Protein AF-A0A9E5IFW8-F1 (afdb_monomer_lite)

Radius of gyration: 32.77 Å; chains: 1; bounding box: 75×46×112 Å

Foldseek 3Di:
DDDDPPPQQADEDDDDDAQEDEEEPVRCVVCVVVVVRYPDQHAYAYEQDAPVCLVVLVPDPRQQAYEHEEALVSCLVCLVVLVVCPNNYQAYEYPDPQLENEHALVSLVVRVVSQCRQQDCPPVRGGGHAYEHEEALVSCQVNVVSLVVCPPRHQAYEHDDDDPDAREDELVCLQVCLRYDPGQYEYEEALVSCLVSLVSVLSSQVSVPVSPAEYEHNDDDERAHEQVSLPRDRSYAHAYPVPRFPPEHEHDAYFLPHQCVVNVPPGPDQYAYAYEEALARCLVNLVNQLVCLSRYQAYEHPDDADARAHAPVSCVSSVSRVVRYPDDHHHDYDDDPDPD

Sequence (340 aa):
MPLSSSVLTGLRNIVGNANVLSLTPQQLRDNAGVLSKISGTFKLVIQDALISDLPTLAANSQVSGISVRDTASNVAASLQALNALGNTLTAIRPIDSDSVLNLSASQVTQFGGTIDLASRIDASGIDGFQVSVKDSAAAITQNLAGLRNLGARLVSFEAIGGSTAPTKIKADDALLFTRSIGLGIAVEDTADSISKNFDALSRLGQTLGPRVTSIIQTQPADLVLNARQLQMDFNAALIDPTTGILSKLIVNSAKVTDPITKVTTQYTTPYRIALQDTSANISRYVDVLPEVNAHLASIKQLGFATPLNISREQAKAAEPALSKIISAYSVQSPYIPATY

Structure (mmCIF, N/CA/C/O backbone):
data_AF-A0A9E5IFW8-F1
#
_entry.id   AF-A0A9E5IFW8-F1
#
loop_
_atom_site.group_PDB
_atom_site.id
_atom_site.type_symbol
_atom_site.label_atom_id
_atom_site.label_alt_id
_atom_site.label_comp_id
_atom_site.label_asym_id
_atom_site.label_entity_id
_atom_site.label_seq_id
_atom_site.pdbx_PDB_ins_code
_atom_site.Cartn_x
_atom_site.Cartn_y
_atom_site.Cartn_z
_atom_site.occupancy
_atom_site.B_iso_or_equiv
_atom_site.auth_seq_id
_atom_site.auth_comp_id
_atom_site.auth_asym_id
_atom_site.auth_atom_id
_atom_site.pdbx_PDB_model_num
ATOM 1 N N . MET A 1 1 ? -48.213 -3.284 36.709 1.00 36.28 1 MET A N 1
ATOM 2 C CA . MET A 1 1 ? -47.422 -3.368 37.957 1.00 36.28 1 MET A CA 1
ATOM 3 C C . MET A 1 1 ? -45.973 -3.614 37.576 1.00 36.28 1 MET A C 1
ATOM 5 O O . MET A 1 1 ? -45.744 -4.585 36.863 1.00 36.28 1 MET A O 1
ATOM 9 N N . PRO A 1 2 ? -45.014 -2.762 37.968 1.00 39.78 2 PRO A N 1
ATOM 10 C CA . PRO A 1 2 ? -43.607 -3.084 37.784 1.00 39.78 2 PRO A CA 1
ATOM 11 C C . PRO A 1 2 ? -43.230 -4.158 38.812 1.00 39.78 2 PRO A C 1
ATOM 13 O O . PRO A 1 2 ? -43.518 -4.012 39.999 1.00 39.78 2 PRO A O 1
ATOM 16 N N . LEU A 1 3 ? -42.635 -5.260 38.360 1.00 36.47 3 LEU A N 1
ATOM 17 C CA . LEU A 1 3 ? -42.052 -6.252 39.258 1.00 36.47 3 LEU A CA 1
ATOM 18 C C . LEU A 1 3 ? -40.842 -5.603 39.939 1.00 36.47 3 LEU A C 1
ATOM 20 O O . LEU A 1 3 ? -39.882 -5.220 39.273 1.00 36.47 3 LEU A O 1
ATOM 24 N N . SER A 1 4 ? -40.915 -5.430 41.260 1.00 44.72 4 SER A N 1
ATOM 25 C CA . SER A 1 4 ? -39.798 -4.932 42.055 1.00 44.72 4 SER A CA 1
ATOM 26 C C . SER A 1 4 ? -38.665 -5.962 42.062 1.00 44.72 4 SER A C 1
ATOM 28 O O . SER A 1 4 ? -38.880 -7.172 42.137 1.00 44.72 4 SER A O 1
ATOM 30 N N . SER A 1 5 ? -37.431 -5.475 42.023 1.00 50.81 5 SER A N 1
ATOM 31 C CA . SER A 1 5 ? -36.173 -6.232 42.063 1.00 50.81 5 SER A CA 1
ATOM 32 C C . SER A 1 5 ? -35.935 -7.042 43.360 1.00 50.81 5 SER A C 1
ATOM 34 O O . SER A 1 5 ? -34.846 -7.598 43.553 1.00 50.81 5 SER A O 1
ATOM 36 N N . SER A 1 6 ? -36.942 -7.147 44.235 1.00 58.12 6 SER A N 1
ATOM 37 C CA . SER A 1 6 ? -36.836 -7.628 45.619 1.00 58.12 6 SER A CA 1
ATOM 38 C C . SER A 1 6 ? -37.169 -9.109 45.845 1.00 58.12 6 SER A C 1
ATOM 40 O O . SER A 1 6 ? -37.011 -9.574 46.967 1.00 58.12 6 SER A O 1
ATOM 42 N N . VAL A 1 7 ? -37.593 -9.877 44.832 1.00 57.81 7 VAL A N 1
ATOM 43 C CA . VAL A 1 7 ? -37.941 -11.312 45.019 1.00 57.81 7 VAL A CA 1
ATOM 44 C C . VAL A 1 7 ? -36.831 -12.267 44.554 1.00 57.81 7 VAL A C 1
ATOM 46 O O . VAL A 1 7 ? -36.748 -13.406 45.004 1.00 57.81 7 VAL A O 1
ATOM 49 N N . LEU A 1 8 ? -35.927 -11.813 43.681 1.00 53.09 8 LEU A N 1
ATOM 50 C CA . LEU A 1 8 ? -34.839 -12.648 43.170 1.00 53.09 8 LEU A CA 1
ATOM 51 C C . LEU A 1 8 ? -33.674 -12.648 44.174 1.00 53.09 8 LEU A C 1
ATOM 53 O O . LEU A 1 8 ? -33.010 -11.627 44.323 1.00 53.09 8 LEU A O 1
ATOM 57 N N . THR A 1 9 ? -33.423 -13.753 44.877 1.00 57.62 9 THR A N 1
ATOM 58 C CA . THR A 1 9 ? -32.380 -13.853 45.926 1.00 57.62 9 THR A CA 1
ATOM 59 C C . THR A 1 9 ? -31.103 -14.565 45.469 1.00 57.62 9 THR A C 1
ATOM 61 O O . THR A 1 9 ? -30.095 -14.514 46.166 1.00 57.62 9 THR A O 1
ATOM 64 N N . GLY A 1 10 ? -31.110 -15.181 44.282 1.00 51.41 10 GLY A N 1
ATOM 65 C CA . GLY A 1 10 ? -29.930 -15.792 43.670 1.00 51.41 10 GLY A CA 1
ATOM 66 C C . GLY A 1 10 ? -30.254 -16.532 42.373 1.00 51.41 10 GLY A C 1
ATOM 67 O O . GLY A 1 10 ? -31.317 -17.140 42.254 1.00 51.41 10 GLY A O 1
ATOM 68 N N . LEU A 1 11 ? -29.331 -16.499 41.410 1.00 60.62 11 LEU A N 1
ATOM 69 C CA . LEU A 1 11 ? -29.365 -17.332 40.204 1.00 60.62 11 LEU A CA 1
ATOM 70 C C . LEU A 1 11 ? -28.247 -18.374 40.315 1.00 60.62 11 LEU A C 1
ATOM 72 O O . LEU A 1 11 ? -27.077 -18.017 40.449 1.00 60.62 11 LEU A O 1
ATOM 76 N N . ARG A 1 12 ? -28.614 -19.663 40.316 1.00 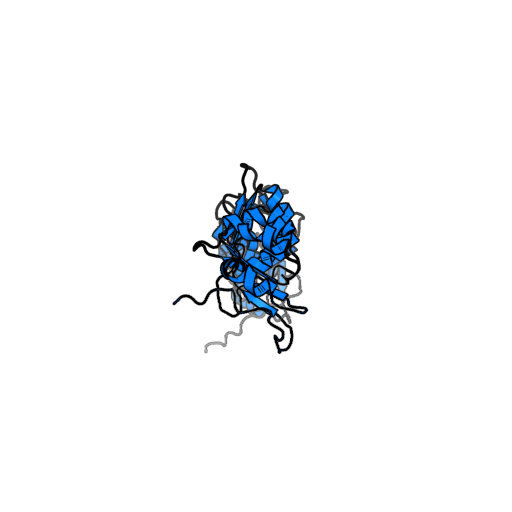57.41 12 ARG A N 1
ATOM 77 C CA . ARG A 1 12 ? -27.695 -20.776 40.624 1.00 57.41 12 ARG A CA 1
ATOM 78 C C . ARG A 1 12 ? -27.352 -21.688 39.443 1.00 57.41 12 ARG A C 1
ATOM 80 O O . ARG A 1 12 ? -26.650 -22.670 39.654 1.00 57.41 12 ARG A O 1
ATOM 87 N N . ASN A 1 13 ? -27.817 -21.399 38.225 1.00 50.44 13 ASN A N 1
ATOM 88 C CA . ASN A 1 13 ? -27.509 -22.257 37.082 1.00 50.44 13 ASN A CA 1
ATOM 89 C C . ASN A 1 13 ? -27.521 -21.498 35.743 1.00 50.44 13 ASN A C 1
ATOM 91 O O . ASN A 1 13 ? -28.579 -21.078 35.282 1.00 50.44 13 ASN A O 1
ATOM 95 N N . ILE A 1 14 ? -26.352 -21.360 35.115 1.00 56.25 14 ILE A N 1
ATOM 96 C CA . ILE A 1 14 ? -26.210 -21.089 33.679 1.00 56.25 14 ILE A CA 1
ATOM 97 C C . ILE A 1 14 ? -25.581 -22.375 33.132 1.00 56.25 14 ILE A C 1
ATOM 99 O O . ILE A 1 14 ? -24.402 -22.610 33.352 1.00 56.25 14 ILE A O 1
ATOM 103 N N . VAL A 1 15 ? -26.373 -23.278 32.548 1.00 50.06 15 VAL A N 1
ATOM 104 C CA . VAL A 1 15 ? -25.881 -24.572 32.029 1.00 50.06 15 VAL A CA 1
ATOM 105 C C . VAL A 1 15 ? -25.676 -24.466 30.523 1.00 50.06 15 VAL A C 1
ATOM 107 O O . VAL A 1 15 ? -26.630 -24.221 29.789 1.00 50.06 15 VAL A O 1
ATOM 110 N N . GLY A 1 16 ? -24.438 -24.676 30.073 1.00 46.34 16 GLY A N 1
ATOM 111 C CA . GLY A 1 16 ? -24.034 -24.704 28.664 1.00 46.34 16 GLY A CA 1
ATOM 112 C C . GLY A 1 16 ? -22.532 -24.449 28.524 1.00 46.34 16 GLY A C 1
ATOM 113 O O . GLY A 1 16 ? -21.959 -23.739 29.340 1.00 46.34 16 GLY A O 1
ATOM 114 N N . ASN A 1 17 ? -21.879 -25.081 27.546 1.00 46.12 17 ASN A N 1
ATOM 115 C CA . ASN A 1 17 ? -20.419 -25.112 27.384 1.00 46.12 17 ASN A CA 1
ATOM 116 C C . ASN A 1 17 ? -19.814 -23.683 27.373 1.00 46.12 17 ASN A C 1
ATOM 118 O O . ASN A 1 17 ? -19.951 -22.968 26.386 1.00 46.12 17 ASN A O 1
ATOM 122 N N . ALA A 1 18 ? -19.166 -23.311 28.489 1.00 54.69 18 ALA A N 1
ATOM 123 C CA . ALA A 1 18 ? -18.684 -21.981 28.895 1.00 54.69 18 ALA A CA 1
ATOM 124 C C . ALA A 1 18 ? -19.778 -20.985 29.354 1.00 54.69 18 ALA A C 1
ATOM 126 O O . ALA A 1 18 ? -20.557 -20.478 28.555 1.00 54.69 18 ALA A O 1
ATOM 127 N N . ASN A 1 19 ? -19.777 -20.643 30.652 1.00 79.38 19 ASN A N 1
ATOM 128 C CA . ASN A 1 19 ? -20.665 -19.664 31.306 1.00 79.38 19 ASN A CA 1
ATOM 129 C C . ASN A 1 19 ? -20.404 -18.217 30.831 1.00 79.38 19 ASN A C 1
ATOM 131 O O . ASN A 1 19 ? -20.022 -17.360 31.628 1.00 79.38 19 ASN A O 1
ATOM 135 N N . VAL A 1 20 ? -20.545 -17.939 29.536 1.00 85.75 20 VAL A N 1
ATOM 136 C CA . VAL A 1 20 ? -20.278 -16.635 28.924 1.00 85.75 20 VAL A CA 1
ATOM 137 C C . VAL A 1 20 ? -21.598 -15.934 28.621 1.00 85.75 20 VAL A C 1
ATOM 139 O O . VAL A 1 20 ? -22.432 -16.454 27.885 1.00 85.75 20 VAL A O 1
ATOM 142 N N . LEU A 1 21 ? -21.781 -14.736 29.170 1.00 90.50 21 LEU A N 1
ATOM 143 C CA . LEU A 1 21 ? -22.912 -13.862 28.870 1.00 90.50 21 LEU A CA 1
ATOM 144 C C . LEU A 1 21 ? -22.457 -12.757 27.921 1.00 90.50 21 LEU A C 1
ATOM 146 O O . LEU A 1 21 ? -21.486 -12.055 28.203 1.00 90.50 21 LEU A O 1
ATOM 150 N N . SER A 1 22 ? -23.172 -12.586 26.810 1.00 92.62 22 SER A N 1
ATOM 151 C CA . SER A 1 22 ? -22.932 -11.488 25.876 1.00 92.62 22 SER A CA 1
ATOM 152 C C . SER A 1 22 ? -23.903 -10.344 26.150 1.00 92.62 22 SER A C 1
ATOM 154 O O . SER A 1 22 ? -25.111 -10.570 26.189 1.00 92.62 22 SER A O 1
ATOM 156 N N . LEU A 1 23 ? -23.380 -9.141 26.393 1.00 95.12 23 LEU A N 1
ATOM 157 C CA . LEU A 1 23 ? -24.154 -7.965 26.810 1.00 95.12 23 LEU A CA 1
ATOM 158 C C . LEU A 1 23 ? -23.626 -6.704 26.124 1.00 95.12 23 LEU A C 1
ATOM 160 O O . LEU A 1 23 ? -22.439 -6.613 25.839 1.00 95.12 23 LEU A O 1
ATOM 164 N N . THR A 1 24 ? -24.461 -5.686 25.940 1.00 95.50 24 THR A N 1
ATOM 165 C CA . THR A 1 24 ? -23.986 -4.324 25.632 1.00 95.50 24 THR A CA 1
ATOM 166 C C . THR A 1 24 ? -23.563 -3.587 26.915 1.00 95.50 24 THR A C 1
ATOM 168 O O . THR A 1 24 ? -24.000 -3.970 28.009 1.00 95.50 24 THR A O 1
ATOM 171 N N . PRO A 1 25 ? -22.772 -2.495 26.842 1.00 95.12 25 PRO A N 1
ATOM 172 C CA . PRO A 1 25 ? -22.461 -1.676 28.018 1.00 95.12 25 PRO A CA 1
ATOM 173 C C . PRO A 1 25 ? -23.712 -1.192 28.761 1.00 95.12 25 PRO A C 1
ATOM 175 O O . PRO A 1 25 ? -23.741 -1.169 29.991 1.00 95.12 25 PRO A O 1
ATOM 178 N N . GLN A 1 26 ? -24.775 -0.853 28.023 1.00 93.56 26 GLN A N 1
ATOM 179 C CA . GLN A 1 26 ? -26.046 -0.437 28.611 1.00 93.56 26 GLN A CA 1
ATOM 180 C C . GLN A 1 26 ? -26.706 -1.580 29.389 1.00 93.56 26 GLN A C 1
ATOM 182 O O . GLN A 1 26 ? -27.094 -1.395 30.539 1.00 93.56 26 GLN A O 1
ATOM 187 N N . GLN A 1 27 ? -26.752 -2.786 28.815 1.00 95.19 27 GLN A N 1
ATOM 188 C CA . GLN A 1 27 ? -27.284 -3.961 29.508 1.00 95.19 27 GLN A CA 1
ATOM 189 C C . GLN A 1 27 ? -26.463 -4.327 30.749 1.00 95.19 27 GLN A C 1
ATOM 191 O O . GLN A 1 27 ? -27.045 -4.746 31.748 1.00 95.19 27 GLN A O 1
ATOM 196 N N . LEU A 1 28 ? -25.137 -4.161 30.716 1.00 94.56 28 LEU A N 1
ATOM 197 C CA . LEU A 1 28 ? -24.280 -4.374 31.884 1.00 94.56 28 LEU A CA 1
ATOM 198 C C . LEU A 1 28 ? -24.638 -3.412 33.028 1.00 94.56 28 LEU A C 1
ATOM 200 O O . LEU A 1 28 ? -24.740 -3.848 34.175 1.00 94.56 28 LEU A O 1
ATOM 204 N N . ARG A 1 29 ? -24.860 -2.126 32.720 1.00 93.06 29 ARG A N 1
ATOM 205 C CA . ARG A 1 29 ? -25.261 -1.111 33.708 1.00 93.06 29 ARG A CA 1
ATOM 206 C C . ARG A 1 29 ? -26.656 -1.379 34.266 1.00 93.06 29 ARG A C 1
ATOM 208 O O . ARG A 1 29 ? -26.816 -1.471 35.481 1.00 93.06 29 ARG A O 1
ATOM 215 N N . ASP A 1 30 ? -27.637 -1.572 33.390 1.00 93.25 30 ASP A N 1
ATOM 216 C CA . ASP A 1 30 ? -29.043 -1.729 33.780 1.00 93.25 30 ASP A CA 1
ATOM 217 C C . ASP A 1 30 ? -29.281 -3.014 34.590 1.00 93.25 30 ASP A C 1
ATOM 219 O O . ASP A 1 30 ? -30.135 -3.050 35.475 1.00 93.25 30 ASP A O 1
ATOM 223 N N . ASN A 1 31 ? -28.489 -4.065 34.338 1.00 90.19 31 ASN A N 1
ATOM 224 C CA . ASN A 1 31 ? -28.633 -5.365 34.996 1.00 90.19 31 ASN A CA 1
ATOM 225 C C . ASN A 1 31 ? -27.591 -5.635 36.093 1.00 90.19 31 ASN A C 1
ATOM 227 O O . ASN A 1 31 ? -27.526 -6.759 36.595 1.00 90.19 31 ASN A O 1
ATOM 231 N N . ALA A 1 32 ? -26.803 -4.642 36.519 1.00 88.81 32 ALA A N 1
ATOM 232 C CA . ALA A 1 32 ? -25.723 -4.830 37.496 1.00 88.81 32 ALA A CA 1
ATOM 233 C C . ALA A 1 32 ? -26.187 -5.523 38.796 1.00 88.81 32 ALA A C 1
ATOM 235 O O . ALA A 1 32 ? -25.519 -6.426 39.301 1.00 88.81 32 ALA A O 1
ATOM 236 N N . GLY A 1 33 ? -27.370 -5.159 39.307 1.00 87.81 33 GLY A N 1
ATOM 237 C CA . GLY A 1 33 ? -27.950 -5.761 40.514 1.00 87.81 33 GLY A CA 1
ATOM 238 C C . GLY A 1 33 ? -28.486 -7.189 40.335 1.00 87.81 33 GLY A C 1
ATOM 239 O O . GLY A 1 33 ? -28.679 -7.896 41.321 1.00 87.81 33 GLY A O 1
ATOM 240 N N . VAL A 1 34 ? -28.747 -7.623 39.099 1.00 87.56 34 VAL A N 1
ATOM 241 C CA . VAL A 1 34 ? -29.100 -9.018 38.780 1.00 87.56 34 VAL A CA 1
ATOM 242 C C . VAL A 1 34 ? -27.829 -9.840 38.591 1.00 87.56 34 VAL A C 1
ATOM 244 O O . VAL A 1 34 ? -27.728 -10.941 39.126 1.00 87.56 34 VAL A O 1
ATOM 247 N N . LEU A 1 35 ? -26.836 -9.284 37.893 1.00 87.94 35 LEU A N 1
ATOM 248 C CA . LEU A 1 35 ? -25.541 -9.924 37.662 1.00 87.94 35 LEU A CA 1
ATOM 249 C C . LEU A 1 35 ? -24.801 -10.210 38.976 1.00 87.94 35 LEU A C 1
ATOM 251 O O . LEU A 1 35 ? -24.198 -11.270 39.110 1.00 87.94 35 LEU A O 1
ATOM 255 N N . SER A 1 36 ? -24.916 -9.333 39.980 1.00 87.38 36 SER A N 1
ATOM 256 C CA . SER A 1 36 ? -24.332 -9.557 41.313 1.00 87.38 36 SER A CA 1
ATOM 257 C C . SER A 1 36 ? -24.959 -10.723 42.090 1.00 87.38 36 SER A C 1
ATOM 259 O O . SER A 1 36 ? -24.370 -11.198 43.059 1.00 87.38 36 SER A O 1
ATOM 261 N N . LYS A 1 37 ? -26.138 -11.205 41.673 1.00 85.81 37 LYS A N 1
ATOM 262 C CA . LYS A 1 37 ? -26.842 -12.346 42.284 1.00 85.81 37 LYS A CA 1
ATOM 263 C C . LYS A 1 37 ? -26.498 -13.684 41.623 1.00 85.81 37 LYS A C 1
ATOM 265 O O . LYS A 1 37 ? -26.965 -14.727 42.092 1.00 85.81 37 LYS A O 1
ATOM 270 N N . ILE A 1 38 ? -25.722 -13.677 40.536 1.00 83.06 38 ILE A N 1
ATOM 271 C CA . ILE A 1 38 ? -25.238 -14.899 39.889 1.00 83.06 38 ILE A CA 1
ATOM 272 C C . ILE A 1 38 ? -24.149 -15.500 40.775 1.00 83.06 38 ILE A C 1
ATOM 274 O O . ILE A 1 38 ? -23.125 -14.878 41.040 1.00 83.06 38 ILE A O 1
ATOM 278 N N . SER A 1 39 ? -24.386 -16.718 41.253 1.00 77.75 39 SER A N 1
ATOM 279 C CA . SER A 1 39 ? -23.405 -17.472 42.036 1.00 77.75 39 SER A CA 1
ATOM 280 C C . SER A 1 39 ? -22.598 -18.397 41.124 1.00 77.75 39 SER A C 1
ATOM 282 O O . SER A 1 39 ? -23.178 -19.091 40.292 1.00 77.75 39 SER A O 1
ATOM 284 N N . GLY A 1 40 ? -21.277 -18.453 41.312 1.00 78.12 40 GLY A N 1
ATOM 285 C CA . GLY A 1 40 ? -20.364 -19.289 40.520 1.00 78.12 40 GLY A CA 1
ATOM 286 C C . GLY A 1 40 ? -19.492 -18.489 39.550 1.00 78.12 40 GLY A C 1
ATOM 287 O O . GLY A 1 40 ? -19.515 -17.260 39.540 1.00 78.12 40 GLY A O 1
ATOM 288 N N . THR A 1 41 ? -18.680 -19.186 38.754 1.00 79.81 41 THR A N 1
ATOM 289 C CA . THR A 1 41 ? -17.818 -18.557 37.747 1.00 79.81 41 THR A CA 1
ATOM 290 C C . THR A 1 41 ? -18.610 -18.289 36.472 1.00 79.81 41 THR A C 1
ATOM 292 O O . THR A 1 41 ? -19.158 -19.207 35.864 1.00 79.81 41 THR A O 1
ATOM 295 N N . PHE A 1 42 ? -18.654 -17.031 36.043 1.00 87.38 42 PHE A N 1
ATOM 296 C CA . PHE A 1 42 ? -19.152 -16.642 34.727 1.00 87.38 42 PHE A CA 1
ATOM 297 C C . PHE A 1 42 ? -18.170 -15.674 34.074 1.00 87.38 42 PHE A C 1
ATOM 299 O O . PHE A 1 42 ? -17.234 -15.187 34.707 1.00 87.38 42 PHE A O 1
ATOM 306 N N . LYS A 1 43 ? -18.342 -15.439 32.780 1.00 91.56 43 LYS A N 1
ATOM 307 C CA . LYS A 1 43 ? -17.576 -14.464 32.016 1.00 91.56 43 LYS A CA 1
ATOM 308 C C . LYS A 1 43 ? -18.514 -13.597 31.195 1.00 91.56 43 LYS A C 1
ATOM 310 O O . LYS A 1 43 ? -19.613 -14.012 30.844 1.00 91.56 43 LYS A O 1
ATOM 315 N N . LEU A 1 44 ? -18.081 -12.380 30.913 1.00 93.94 44 LEU A N 1
ATOM 316 C CA . LEU A 1 44 ? -18.806 -11.406 30.118 1.00 93.94 44 LEU A CA 1
ATOM 317 C C . LEU A 1 44 ? -18.061 -11.179 28.806 1.00 93.94 44 LEU A C 1
ATOM 319 O O . LEU A 1 44 ? -16.833 -11.046 28.791 1.00 93.94 44 LEU A O 1
ATOM 323 N N . VAL A 1 45 ? -18.816 -11.114 27.718 1.00 95.44 45 VAL A N 1
ATOM 324 C CA . VAL A 1 45 ? -18.363 -10.579 26.436 1.00 95.44 45 VAL A CA 1
ATOM 325 C C . VAL A 1 45 ? -19.191 -9.336 26.159 1.00 95.44 45 VAL A C 1
ATOM 327 O O . VAL A 1 45 ? -20.411 -9.415 26.020 1.00 95.44 45 VAL A O 1
ATOM 330 N N . ILE A 1 46 ? -18.533 -8.184 26.130 1.00 97.00 46 ILE A N 1
ATOM 331 C CA . ILE A 1 46 ? -19.200 -6.901 25.949 1.00 97.00 46 ILE A CA 1
ATOM 332 C C . ILE A 1 46 ? -19.212 -6.539 24.471 1.00 97.00 46 ILE A C 1
ATOM 334 O O . ILE A 1 46 ? -18.161 -6.492 23.835 1.00 97.00 46 ILE A O 1
ATOM 338 N N . GLN A 1 47 ? -20.406 -6.299 23.941 1.00 94.94 47 GLN A N 1
ATOM 339 C CA . GLN A 1 47 ? -20.637 -5.991 22.538 1.00 94.94 47 GLN A CA 1
ATOM 340 C C . GLN A 1 47 ? -20.850 -4.500 22.319 1.00 94.94 47 GLN A C 1
ATOM 342 O O . GLN A 1 47 ? -21.573 -3.870 23.090 1.00 94.94 47 GLN A O 1
ATOM 347 N N . ASP A 1 48 ? -20.254 -3.967 21.251 1.00 93.06 48 ASP A N 1
ATOM 348 C CA . ASP A 1 48 ? -20.429 -2.578 20.812 1.00 93.06 48 ASP A CA 1
ATOM 349 C C . ASP A 1 48 ? -20.119 -1.548 21.914 1.00 93.06 48 ASP A C 1
ATOM 351 O O . ASP A 1 48 ? -20.853 -0.580 22.120 1.00 93.06 48 ASP A O 1
ATOM 355 N N . ALA A 1 49 ? -19.029 -1.769 22.653 1.00 96.81 49 ALA A N 1
ATOM 356 C CA . ALA A 1 49 ? -18.534 -0.806 23.626 1.00 96.81 49 ALA A CA 1
ATOM 357 C C . ALA A 1 49 ? -18.032 0.466 22.938 1.00 96.81 49 ALA A C 1
ATOM 359 O O . ALA A 1 49 ? -17.349 0.397 21.914 1.00 96.81 49 ALA A O 1
ATOM 360 N N . LEU A 1 50 ? -18.312 1.625 23.534 1.00 97.06 50 LEU A N 1
ATOM 361 C CA . LEU A 1 50 ? -17.610 2.850 23.171 1.00 97.06 50 LEU A CA 1
ATOM 362 C C . LEU A 1 50 ? -16.233 2.848 23.830 1.00 97.06 50 LEU A C 1
ATOM 364 O O . LEU A 1 50 ? -16.011 2.224 24.872 1.00 97.06 50 LEU A O 1
ATOM 368 N N . ILE A 1 51 ? -15.304 3.613 23.272 1.00 97.19 51 ILE A N 1
ATOM 369 C CA . ILE A 1 51 ? -13.966 3.760 23.852 1.00 97.19 51 ILE A CA 1
ATOM 370 C C . ILE A 1 51 ? -14.034 4.357 25.262 1.00 97.19 51 ILE A C 1
ATOM 372 O O . ILE A 1 51 ? -13.251 3.985 26.137 1.00 97.19 51 ILE A O 1
ATOM 376 N N . SER A 1 52 ? -15.023 5.215 25.519 1.00 96.75 52 SER A N 1
ATOM 377 C CA . SER A 1 52 ? -15.295 5.772 26.845 1.00 96.75 52 SER A CA 1
ATOM 378 C C . SER A 1 52 ? -15.695 4.726 27.892 1.00 96.75 52 SER A C 1
ATOM 380 O O . SER A 1 52 ? -15.519 4.975 29.082 1.00 96.75 52 SER A O 1
ATOM 382 N N . ASP A 1 53 ? -16.215 3.560 27.489 1.00 96.88 53 ASP A N 1
ATOM 383 C CA . ASP A 1 53 ? -16.579 2.489 28.424 1.00 96.88 53 ASP A CA 1
ATOM 384 C C . ASP A 1 53 ? -15.345 1.679 28.877 1.00 96.88 53 ASP A C 1
ATOM 386 O O . ASP A 1 53 ? -15.348 1.093 29.967 1.00 96.88 53 ASP A O 1
ATOM 390 N N . LEU A 1 54 ? -14.265 1.664 28.081 1.00 96.12 54 LEU A N 1
ATOM 391 C CA . LEU A 1 54 ? -13.117 0.764 28.257 1.00 96.12 54 LEU A CA 1
ATOM 392 C C . LEU A 1 54 ? -12.456 0.811 29.640 1.00 96.12 54 LEU A C 1
ATOM 394 O O . LEU A 1 54 ? -12.175 -0.270 30.156 1.00 96.12 54 LEU A O 1
ATOM 398 N N . PRO A 1 55 ? -12.237 1.973 30.294 1.00 94.75 55 PRO A N 1
ATOM 399 C CA . PRO A 1 55 ? -11.631 1.993 31.627 1.00 94.75 55 PRO A CA 1
ATOM 400 C C . PRO A 1 55 ? -12.430 1.184 32.656 1.00 94.75 55 PRO A C 1
ATOM 402 O O . PRO A 1 55 ? -11.854 0.478 33.481 1.00 94.75 55 PRO A O 1
ATOM 405 N N . THR A 1 56 ? -13.765 1.241 32.583 1.00 94.75 56 THR A N 1
ATOM 406 C CA . THR A 1 56 ? -14.644 0.496 33.498 1.00 94.75 56 THR A CA 1
ATOM 407 C C . THR A 1 56 ? -14.717 -0.986 33.143 1.00 94.75 56 THR A C 1
ATOM 409 O O . THR A 1 56 ? -14.697 -1.837 34.032 1.00 94.75 56 THR A O 1
ATOM 412 N N . LEU A 1 57 ? -14.752 -1.308 31.847 1.00 96.06 57 LEU A N 1
ATOM 413 C CA . LEU A 1 57 ? -14.820 -2.686 31.365 1.00 96.06 57 LEU A CA 1
ATOM 414 C C . LEU A 1 57 ? -13.515 -3.443 31.628 1.00 96.06 57 LEU A C 1
ATOM 416 O O . LEU A 1 57 ? -13.560 -4.586 32.071 1.00 96.06 57 LEU A O 1
ATOM 420 N N . ALA A 1 58 ? -12.365 -2.795 31.428 1.00 93.81 58 ALA A N 1
ATOM 421 C CA . ALA A 1 58 ? -11.048 -3.371 31.687 1.00 93.81 58 ALA A CA 1
ATOM 422 C C . ALA A 1 58 ? -10.798 -3.643 33.181 1.00 93.81 58 ALA A C 1
ATOM 424 O O . ALA A 1 58 ? -10.055 -4.559 33.524 1.00 93.81 58 ALA A O 1
ATOM 425 N N . ALA A 1 59 ? -11.435 -2.881 34.078 1.00 93.69 59 ALA A N 1
ATOM 426 C CA . ALA A 1 59 ? -11.366 -3.108 35.522 1.00 93.69 59 ALA A CA 1
ATOM 427 C C . ALA A 1 59 ? -12.274 -4.258 36.006 1.00 93.69 59 ALA A C 1
ATOM 429 O O . ALA A 1 59 ? -12.131 -4.731 37.136 1.00 93.69 59 ALA A O 1
ATOM 430 N N . ASN A 1 60 ? -13.220 -4.720 35.181 1.00 93.12 60 ASN A N 1
ATOM 431 C CA . ASN A 1 60 ? -14.165 -5.763 35.557 1.00 93.12 60 ASN A CA 1
ATOM 432 C C . ASN A 1 60 ? -13.591 -7.163 35.273 1.00 93.12 60 ASN A C 1
ATOM 434 O O . ASN A 1 60 ? -13.535 -7.609 34.131 1.00 93.12 60 ASN A O 1
ATOM 438 N N . SER A 1 61 ? -13.248 -7.905 36.329 1.00 91.38 61 SER A N 1
ATOM 439 C CA . SER A 1 61 ? -12.635 -9.246 36.251 1.00 91.38 61 SER A CA 1
ATOM 440 C C . SER A 1 61 ? -13.503 -10.334 35.600 1.00 91.38 61 SER A C 1
ATOM 442 O O . SER A 1 61 ? -13.005 -11.415 35.250 1.00 91.38 61 SER A O 1
ATOM 444 N N . GLN A 1 62 ? -14.805 -10.077 35.442 1.00 92.00 62 GLN A N 1
ATOM 445 C CA . GLN A 1 62 ? -15.707 -10.970 34.721 1.00 92.00 62 GLN A CA 1
ATOM 446 C C . GLN A 1 62 ? -15.613 -10.756 33.206 1.00 92.00 62 GLN A C 1
ATOM 448 O O . GLN A 1 62 ? -15.923 -11.679 32.459 1.00 92.00 62 GLN A O 1
ATOM 453 N N . VAL A 1 63 ? -15.160 -9.592 32.731 1.00 95.31 63 VAL A N 1
ATOM 454 C CA . VAL A 1 63 ? -15.016 -9.308 31.297 1.00 95.31 63 VAL A CA 1
ATOM 455 C C . VAL A 1 63 ? -13.858 -10.120 30.720 1.00 95.31 63 VAL A C 1
ATOM 457 O O . VAL A 1 63 ? -12.742 -10.116 31.227 1.00 95.31 63 VAL A O 1
ATOM 460 N N . SER A 1 64 ? -14.162 -10.868 29.664 1.00 95.31 64 SER A N 1
ATOM 461 C CA . SER A 1 64 ? -13.226 -11.736 28.934 1.00 95.31 64 SER A CA 1
ATOM 462 C C . SER A 1 64 ? -13.110 -11.386 27.454 1.00 95.31 64 SER A C 1
ATOM 464 O O . SER A 1 64 ? -12.199 -11.862 26.787 1.00 95.31 64 SER A O 1
ATOM 466 N N . GLY A 1 65 ? -14.023 -10.556 26.950 1.00 95.88 65 GLY A N 1
ATOM 467 C CA . GLY A 1 65 ? -14.030 -10.076 25.580 1.00 95.88 65 GLY A CA 1
ATOM 468 C C . GLY A 1 65 ? -14.749 -8.736 25.495 1.00 95.88 65 GLY A C 1
ATOM 469 O O . GLY A 1 65 ? -15.732 -8.511 26.201 1.00 95.88 65 GLY A O 1
ATOM 470 N N . ILE A 1 66 ? -14.252 -7.853 24.643 1.00 96.81 66 ILE A N 1
ATOM 471 C CA . ILE A 1 66 ? -14.809 -6.539 24.348 1.00 96.81 66 ILE A CA 1
ATOM 472 C C . ILE A 1 66 ? -14.727 -6.359 22.836 1.00 96.81 66 ILE A C 1
ATOM 474 O O . ILE A 1 66 ? -13.633 -6.377 22.270 1.00 96.81 66 ILE A O 1
ATOM 478 N N . SER A 1 67 ? -15.869 -6.146 22.189 1.00 95.00 67 SER A N 1
ATOM 479 C CA . SER A 1 67 ? -15.898 -5.521 20.871 1.00 95.00 67 SER A CA 1
ATOM 480 C C . SER A 1 67 ? -16.189 -4.035 21.021 1.00 95.00 67 SER A C 1
ATOM 482 O O . SER A 1 67 ? -17.025 -3.629 21.828 1.00 95.00 67 SER A O 1
ATOM 484 N N . VAL A 1 68 ? -15.461 -3.223 20.262 1.00 95.62 68 VAL A N 1
ATOM 485 C CA . VAL A 1 68 ? -15.590 -1.767 20.252 1.00 95.62 68 VAL A CA 1
ATOM 486 C C . VAL A 1 68 ? -16.332 -1.344 18.998 1.00 95.62 68 VAL A C 1
ATOM 488 O O . VAL A 1 68 ? -16.000 -1.800 17.903 1.00 95.62 68 VAL A O 1
ATOM 491 N N . ARG A 1 69 ? -17.306 -0.446 19.146 1.00 94.00 69 ARG A N 1
ATOM 492 C CA . ARG A 1 69 ? -17.992 0.189 18.023 1.00 94.00 69 ARG A CA 1
ATOM 493 C C . ARG A 1 69 ? -18.041 1.695 18.228 1.00 94.00 69 ARG A C 1
ATOM 495 O O . ARG A 1 69 ? -18.872 2.184 18.979 1.00 94.00 69 ARG A O 1
ATOM 502 N N . ASP A 1 70 ? -17.143 2.415 17.569 1.00 95.88 70 ASP A N 1
ATOM 503 C CA . ASP A 1 70 ? -16.928 3.850 17.789 1.00 95.88 70 ASP A CA 1
ATOM 504 C C . ASP A 1 70 ? -16.533 4.548 16.473 1.00 95.88 70 ASP A C 1
ATOM 506 O O . ASP A 1 70 ? -16.442 3.916 15.421 1.00 95.88 70 ASP A O 1
ATOM 510 N N . THR A 1 71 ? -16.339 5.862 16.511 1.00 95.06 71 THR A N 1
ATOM 511 C CA . THR A 1 71 ? -15.901 6.673 15.367 1.00 95.06 71 THR A CA 1
ATOM 512 C C . THR A 1 71 ? -14.420 6.460 15.058 1.00 95.06 71 THR A C 1
ATOM 514 O O . THR A 1 71 ? -13.620 6.186 15.961 1.00 95.06 71 THR A O 1
ATOM 517 N N . ALA A 1 72 ? -14.018 6.675 13.803 1.00 95.12 72 ALA A N 1
ATOM 518 C CA . ALA A 1 72 ? -12.619 6.565 13.395 1.00 95.12 72 ALA A CA 1
ATOM 519 C C . ALA A 1 72 ? -11.692 7.482 14.209 1.00 95.12 72 ALA A C 1
ATOM 521 O O . ALA A 1 72 ? -10.592 7.081 14.591 1.00 95.12 72 ALA A O 1
ATOM 522 N N . SER A 1 73 ? -12.149 8.697 14.529 1.00 95.75 73 SER A N 1
ATOM 523 C CA . SER A 1 73 ? -11.382 9.659 15.330 1.00 95.75 73 SER A CA 1
ATOM 524 C C . SER A 1 73 ? -11.093 9.134 16.738 1.00 95.75 73 SER A C 1
ATOM 526 O O . SER A 1 73 ? -9.954 9.199 17.202 1.00 95.75 73 SER A O 1
ATOM 528 N N . ASN A 1 74 ? -12.102 8.582 17.417 1.00 96.75 74 ASN A N 1
ATOM 529 C CA . ASN A 1 74 ? -11.931 8.052 18.769 1.00 96.75 74 ASN A CA 1
ATOM 530 C C . ASN A 1 74 ? -11.009 6.823 18.765 1.00 96.75 74 ASN A C 1
ATOM 532 O O . ASN A 1 74 ? -10.131 6.707 19.628 1.00 96.75 74 ASN A O 1
ATOM 536 N N . VAL A 1 75 ? -11.166 5.933 17.775 1.00 96.88 75 VAL A N 1
ATOM 537 C CA . VAL A 1 75 ? -10.315 4.742 17.601 1.00 96.88 75 VAL A CA 1
ATOM 538 C C . VAL A 1 75 ? -8.863 5.138 17.344 1.00 96.88 75 VAL A C 1
ATOM 540 O O . VAL A 1 75 ? -7.971 4.651 18.041 1.00 96.88 75 VAL A O 1
ATOM 543 N N . ALA A 1 76 ? -8.615 6.061 16.411 1.00 96.38 76 ALA A N 1
ATOM 544 C CA . ALA A 1 76 ? -7.276 6.556 16.092 1.00 96.38 76 ALA A CA 1
ATOM 545 C C . ALA A 1 76 ? -6.585 7.195 17.310 1.00 96.38 76 ALA A C 1
ATOM 547 O O . ALA A 1 76 ? -5.405 6.941 17.560 1.00 96.38 76 ALA A O 1
ATOM 548 N N . ALA A 1 77 ? -7.326 7.968 18.111 1.00 96.94 77 ALA A N 1
ATOM 549 C CA . ALA A 1 77 ? -6.808 8.594 19.327 1.00 96.94 77 ALA A CA 1
ATOM 550 C C . ALA A 1 77 ? -6.484 7.586 20.448 1.00 96.94 77 ALA A C 1
ATOM 552 O O . ALA A 1 77 ? -5.684 7.887 21.333 1.00 96.94 77 ALA A O 1
ATOM 553 N N . SER A 1 78 ? -7.072 6.386 20.409 1.00 97.31 78 SER A N 1
ATOM 554 C CA . SER A 1 78 ? -7.029 5.422 21.518 1.00 97.31 78 SER A CA 1
ATOM 555 C C . SER A 1 78 ? -6.341 4.104 21.169 1.00 97.31 78 SER A C 1
ATOM 557 O O . SER A 1 78 ? -6.462 3.135 21.918 1.00 97.31 78 SER A O 1
ATOM 559 N N . LEU A 1 79 ? -5.580 4.055 20.068 1.00 97.75 79 LEU A N 1
ATOM 560 C CA . LEU A 1 79 ? -4.880 2.845 19.615 1.00 97.75 79 LEU A CA 1
ATOM 561 C C . LEU A 1 79 ? -4.011 2.206 20.702 1.00 97.75 79 LEU A C 1
ATOM 563 O O . LEU A 1 79 ? -3.996 0.986 20.824 1.00 97.75 79 LEU A O 1
ATOM 567 N N . GLN A 1 80 ? -3.331 3.004 21.530 1.00 96.94 80 GLN A N 1
ATOM 568 C CA . GLN A 1 80 ? -2.531 2.477 22.637 1.00 96.94 80 GLN A CA 1
ATOM 569 C C . GLN A 1 80 ? -3.396 1.775 23.692 1.00 96.94 80 GLN A C 1
ATOM 571 O O . GLN A 1 80 ? -3.044 0.684 24.137 1.00 96.94 80 GLN A O 1
ATOM 576 N N . ALA A 1 81 ? -4.517 2.385 24.089 1.00 96.00 81 ALA A N 1
ATOM 577 C CA . ALA A 1 81 ? -5.432 1.806 25.070 1.00 96.00 81 ALA A CA 1
ATOM 578 C C . ALA A 1 81 ? -6.091 0.532 24.526 1.00 96.00 81 ALA A C 1
ATOM 580 O O . ALA A 1 81 ? -6.158 -0.472 25.228 1.00 96.00 81 ALA A O 1
ATOM 581 N N . LEU A 1 82 ? -6.498 0.550 23.254 1.00 97.56 82 LEU A N 1
ATOM 582 C CA . LEU A 1 82 ? -7.034 -0.612 22.546 1.00 97.56 82 LEU A CA 1
ATOM 583 C C . LEU A 1 82 ? -6.002 -1.746 22.480 1.00 97.56 82 LEU A C 1
ATOM 585 O O . LEU A 1 82 ? -6.308 -2.880 22.836 1.00 97.56 82 LEU A O 1
ATOM 589 N N . ASN A 1 83 ? -4.757 -1.434 22.122 1.00 96.69 83 ASN A N 1
ATOM 590 C CA . ASN A 1 83 ? -3.672 -2.409 22.076 1.00 96.69 83 ASN A CA 1
ATOM 591 C C . ASN A 1 83 ? -3.354 -3.001 23.461 1.00 96.69 83 ASN A C 1
ATOM 593 O O . ASN A 1 83 ? -3.035 -4.183 23.571 1.00 96.69 83 ASN A O 1
ATOM 597 N N . ALA A 1 84 ? -3.469 -2.203 24.528 1.00 95.75 84 ALA A N 1
ATOM 598 C CA . ALA A 1 84 ? -3.229 -2.648 25.902 1.00 95.75 84 ALA A CA 1
ATOM 599 C C . ALA A 1 84 ? -4.262 -3.672 26.411 1.00 95.75 84 ALA A C 1
ATOM 601 O O . ALA A 1 84 ? -3.961 -4.418 27.342 1.00 95.75 84 ALA A O 1
ATOM 602 N N . LEU A 1 85 ? -5.449 -3.757 25.796 1.00 95.25 85 LEU A N 1
ATOM 603 C CA . LEU A 1 85 ? -6.449 -4.784 26.121 1.00 95.25 85 LEU A CA 1
ATOM 604 C C . LEU A 1 85 ? -6.026 -6.194 25.670 1.00 95.25 85 LEU A C 1
ATOM 606 O O . LEU A 1 85 ? -6.571 -7.187 26.168 1.00 95.25 85 LEU A O 1
ATOM 610 N N . GLY A 1 86 ? -5.068 -6.298 24.740 1.00 94.44 86 GLY A N 1
ATOM 611 C CA . GLY A 1 86 ? -4.564 -7.565 24.212 1.00 94.44 86 GLY A CA 1
ATOM 612 C C . GLY A 1 86 ? -5.695 -8.474 23.724 1.00 94.44 86 GLY A C 1
ATOM 613 O O . GLY A 1 86 ? -6.584 -8.041 22.997 1.00 94.44 86 GLY A O 1
ATOM 614 N N . ASN A 1 87 ? -5.703 -9.726 24.185 1.00 92.56 87 ASN A N 1
ATOM 615 C CA . ASN A 1 87 ? -6.703 -10.727 23.788 1.00 92.56 87 ASN A CA 1
ATOM 616 C C . ASN A 1 87 ? -8.132 -10.423 24.272 1.00 92.56 87 ASN A C 1
ATOM 618 O O . ASN A 1 87 ? -9.073 -11.070 23.819 1.00 92.56 87 ASN A O 1
ATOM 622 N N . THR A 1 88 ? -8.305 -9.470 25.194 1.00 95.19 88 THR A N 1
ATOM 623 C CA . THR A 1 88 ? -9.639 -9.042 25.639 1.00 95.19 88 THR A CA 1
ATOM 624 C C . THR A 1 88 ? -10.336 -8.229 24.553 1.00 95.19 88 THR A C 1
ATOM 626 O O . THR A 1 88 ? -11.559 -8.214 24.497 1.00 95.19 88 THR A O 1
ATOM 629 N N . LEU A 1 89 ? -9.593 -7.562 23.669 1.00 96.19 89 LEU A N 1
ATOM 630 C CA . LEU A 1 89 ? -10.165 -6.855 22.532 1.00 96.19 89 LEU A CA 1
ATOM 631 C C . LEU A 1 89 ? -10.409 -7.841 21.384 1.00 96.19 89 LEU A C 1
ATOM 633 O O . LEU A 1 89 ? -9.472 -8.397 20.816 1.00 96.19 89 LEU A O 1
ATOM 637 N N . THR A 1 90 ? -11.674 -8.063 21.039 1.00 93.12 90 THR A N 1
ATOM 638 C CA . THR A 1 90 ? -12.078 -9.116 20.093 1.00 93.12 90 THR A CA 1
ATOM 639 C C . THR A 1 90 ? -12.500 -8.584 18.729 1.00 93.12 90 THR A C 1
ATOM 641 O O . THR A 1 90 ? -12.422 -9.322 17.749 1.00 93.12 90 THR A O 1
ATOM 644 N N . ALA A 1 91 ? -12.929 -7.321 18.649 1.00 92.88 91 ALA A N 1
ATOM 645 C CA . ALA A 1 91 ? -13.235 -6.622 17.403 1.00 92.88 91 ALA A CA 1
ATOM 646 C C . ALA A 1 91 ? -13.229 -5.101 17.614 1.00 92.88 91 ALA A C 1
ATOM 648 O O . ALA A 1 91 ? -13.508 -4.620 18.712 1.00 92.88 91 ALA A O 1
ATOM 649 N N . ILE A 1 92 ? -12.961 -4.346 16.551 1.00 93.69 92 ILE A N 1
ATOM 650 C CA . ILE A 1 92 ? -13.172 -2.896 16.497 1.00 93.69 92 ILE A CA 1
ATOM 651 C C . ILE A 1 92 ? -13.920 -2.598 15.196 1.00 93.69 92 ILE A C 1
ATOM 653 O O . ILE A 1 92 ? -13.512 -3.077 14.142 1.00 93.69 92 ILE A O 1
ATOM 657 N N . ARG A 1 93 ? -15.020 -1.844 15.266 1.00 92.00 93 ARG A N 1
ATOM 658 C CA . ARG A 1 93 ? -15.910 -1.570 14.130 1.00 92.00 93 ARG A CA 1
ATOM 659 C C . ARG A 1 93 ? -16.295 -0.088 14.065 1.00 92.00 93 ARG A C 1
ATOM 661 O O . ARG A 1 93 ? -16.452 0.531 15.119 1.00 92.00 93 ARG A O 1
ATOM 668 N N . PRO A 1 94 ? -16.481 0.476 12.863 1.00 92.69 94 PRO A N 1
ATOM 669 C CA . PRO A 1 94 ? -16.922 1.855 12.717 1.00 92.69 94 PRO A CA 1
ATOM 670 C C . PRO A 1 94 ? -18.397 2.051 13.078 1.00 92.69 94 PRO A C 1
ATOM 672 O O . PRO A 1 94 ? -19.246 1.158 12.938 1.00 92.69 94 PRO A O 1
ATOM 675 N N . ILE A 1 95 ? -18.704 3.267 13.524 1.00 91.38 95 ILE A N 1
ATOM 676 C CA . ILE A 1 95 ? -20.069 3.808 13.582 1.00 91.38 95 ILE A CA 1
ATOM 677 C C . ILE A 1 95 ? -20.282 4.950 12.580 1.00 91.38 95 ILE A C 1
ATOM 679 O O . ILE A 1 95 ? -21.421 5.238 12.219 1.00 91.38 95 ILE A O 1
ATOM 683 N N . ASP A 1 96 ? -19.201 5.592 12.139 1.00 90.06 96 ASP A N 1
ATOM 684 C CA . ASP A 1 96 ? -19.183 6.697 11.190 1.00 90.06 96 ASP A CA 1
ATOM 685 C C . ASP A 1 96 ? -19.139 6.213 9.735 1.00 90.06 96 ASP A C 1
ATOM 687 O O . ASP A 1 96 ? -18.552 5.182 9.411 1.00 90.06 96 ASP A O 1
ATOM 691 N N . SER A 1 97 ? -19.759 6.984 8.838 1.00 84.88 97 SER A N 1
ATOM 692 C CA . SER A 1 97 ? -19.860 6.650 7.411 1.00 84.88 97 SER A CA 1
ATOM 693 C C . SER A 1 97 ? -18.520 6.666 6.684 1.00 84.88 97 SER A C 1
ATOM 695 O O . SER A 1 97 ? -18.351 5.928 5.720 1.00 84.88 97 SER A O 1
ATOM 697 N N . ASP A 1 98 ? -17.584 7.502 7.135 1.00 82.69 98 ASP A N 1
ATOM 698 C CA . ASP A 1 98 ? -16.307 7.696 6.448 1.00 82.69 98 ASP A CA 1
ATOM 699 C C . ASP A 1 98 ? -15.340 6.547 6.753 1.00 82.69 98 ASP A C 1
ATOM 701 O O . ASP A 1 98 ? -14.578 6.142 5.882 1.00 82.69 98 ASP A O 1
ATOM 705 N N . SER A 1 99 ? -15.390 5.984 7.970 1.00 90.25 99 SER A N 1
ATOM 706 C CA . SER A 1 99 ? -14.632 4.787 8.366 1.00 90.25 99 SER A CA 1
ATOM 707 C C . SER A 1 99 ? -13.122 4.851 8.042 1.00 90.25 99 SER A C 1
ATOM 709 O O . SER A 1 99 ? -12.491 3.815 7.827 1.00 90.25 99 SER A O 1
ATOM 711 N N . VAL A 1 100 ? -12.502 6.043 8.030 1.00 93.50 100 VAL A N 1
ATOM 712 C CA . VAL A 1 100 ? -11.060 6.231 7.759 1.00 93.50 100 VAL A CA 1
ATOM 713 C C . VAL A 1 100 ? -10.294 6.610 9.027 1.00 93.50 100 VAL A C 1
ATOM 715 O O . VAL A 1 100 ? -10.462 7.702 9.571 1.00 93.50 100 VAL A O 1
ATOM 718 N N . LEU A 1 101 ? -9.371 5.750 9.459 1.00 95.81 101 LEU A N 1
ATOM 719 C CA . LEU A 1 101 ? -8.404 6.055 10.514 1.00 95.81 101 LEU A CA 1
ATOM 720 C C . LEU A 1 101 ? -7.294 6.947 9.957 1.00 95.81 101 LEU A C 1
ATOM 722 O O . LEU A 1 101 ? -6.492 6.505 9.135 1.00 95.81 101 LEU A O 1
ATOM 726 N N . ASN A 1 102 ? -7.229 8.189 10.434 1.00 96.00 102 ASN A N 1
ATOM 727 C CA . ASN A 1 102 ? -6.141 9.116 10.130 1.00 96.00 102 ASN A CA 1
ATOM 728 C C . ASN A 1 102 ? -5.005 8.921 11.138 1.00 96.00 102 ASN A C 1
ATOM 730 O O . ASN A 1 102 ? -5.150 9.288 12.304 1.00 96.00 102 ASN A O 1
ATOM 734 N N . LEU A 1 103 ? -3.899 8.323 10.697 1.00 97.88 103 LEU A N 1
ATOM 735 C CA . LEU A 1 103 ? -2.798 7.881 11.558 1.00 97.88 103 LEU A CA 1
ATOM 736 C C . LEU A 1 103 ? -1.462 8.509 11.151 1.00 97.88 103 LEU A C 1
ATOM 738 O O . LEU A 1 103 ? -1.255 8.880 9.998 1.00 97.88 103 LEU A O 1
ATOM 742 N N . SER A 1 104 ? -0.514 8.573 12.081 1.00 97.31 104 SER A N 1
ATOM 743 C CA . SER A 1 104 ? 0.896 8.785 11.751 1.00 97.31 104 SER A CA 1
ATOM 744 C C . SER A 1 104 ? 1.519 7.495 11.203 1.00 97.31 104 SER A C 1
ATOM 746 O O . SER A 1 104 ? 1.028 6.384 11.435 1.00 97.31 104 SER A O 1
ATOM 748 N N . ALA A 1 105 ? 2.645 7.612 10.501 1.00 96.88 105 ALA A N 1
ATOM 749 C CA . ALA A 1 105 ? 3.351 6.449 9.973 1.00 96.88 105 ALA A CA 1
ATOM 750 C C . ALA A 1 105 ? 3.914 5.576 11.114 1.00 96.88 105 ALA A C 1
ATOM 752 O O . ALA A 1 105 ? 3.932 4.349 11.017 1.00 96.88 105 ALA A O 1
ATOM 753 N N . SER A 1 106 ? 4.303 6.200 12.232 1.00 96.69 106 SER A N 1
ATOM 754 C CA . SER A 1 106 ? 4.739 5.495 13.442 1.00 96.69 106 SER A CA 1
ATOM 755 C C . SER A 1 106 ? 3.612 4.707 14.116 1.00 96.69 106 SER A C 1
ATOM 757 O O . SER A 1 106 ? 3.843 3.578 14.545 1.00 96.69 106 SER A O 1
ATOM 759 N N . GLN A 1 107 ? 2.387 5.246 14.163 1.00 98.00 107 GLN A N 1
ATOM 760 C CA . GLN A 1 107 ? 1.227 4.543 14.719 1.00 98.00 107 GLN A CA 1
ATOM 761 C C . GLN A 1 107 ? 0.905 3.269 13.930 1.00 98.00 107 GLN A C 1
ATOM 763 O O . GLN A 1 107 ? 0.590 2.249 14.542 1.00 98.00 107 GLN A O 1
ATOM 768 N N . VAL A 1 108 ? 1.036 3.296 12.596 1.00 97.38 108 VAL A N 1
ATOM 769 C CA . VAL A 1 108 ? 0.841 2.106 11.747 1.00 97.38 108 VAL A CA 1
ATOM 770 C C . VAL A 1 108 ? 1.788 0.976 12.146 1.00 97.38 108 VAL A C 1
ATOM 772 O O . VAL A 1 108 ? 1.354 -0.162 12.319 1.00 97.38 108 VAL A O 1
ATOM 775 N N . THR A 1 109 ? 3.071 1.283 12.331 1.00 94.56 109 THR A N 1
ATOM 776 C CA . THR A 1 109 ? 4.067 0.281 12.728 1.00 94.56 109 THR A CA 1
ATOM 777 C C . THR A 1 109 ? 3.872 -0.169 14.177 1.00 94.56 109 THR A C 1
ATOM 779 O O . THR A 1 109 ? 3.936 -1.363 14.462 1.00 94.56 109 THR A O 1
ATOM 782 N N . GLN A 1 110 ? 3.605 0.763 15.096 1.00 96.06 110 GLN A N 1
ATOM 783 C CA . GLN A 1 110 ? 3.494 0.477 16.528 1.00 96.06 110 GLN A CA 1
ATOM 784 C C . GLN A 1 110 ? 2.240 -0.335 16.881 1.00 96.06 110 GLN A C 1
ATOM 786 O O . GLN A 1 110 ? 2.290 -1.185 17.767 1.00 96.06 110 GLN A O 1
ATOM 791 N N . PHE A 1 111 ? 1.120 -0.084 16.198 1.00 96.00 111 PHE A N 1
ATOM 792 C CA . PHE A 1 111 ? -0.187 -0.660 16.526 1.00 96.00 111 PHE A CA 1
ATOM 793 C C . PHE A 1 111 ? -0.751 -1.544 15.410 1.00 96.00 111 PHE A C 1
ATOM 795 O O . PHE A 1 111 ? -1.961 -1.759 15.352 1.00 96.00 111 PHE A O 1
ATOM 802 N N . GLY A 1 112 ? 0.108 -2.088 14.540 1.00 90.56 112 GLY A N 1
ATOM 803 C CA . GLY A 1 112 ? -0.293 -2.859 13.360 1.00 90.56 112 GLY A CA 1
ATOM 804 C C . GLY A 1 112 ? -1.297 -3.984 13.644 1.00 90.56 112 GLY A C 1
ATOM 805 O O . GLY A 1 112 ? -2.249 -4.132 12.890 1.00 90.56 112 GLY A O 1
ATOM 806 N N . GLY A 1 113 ? -1.159 -4.716 14.758 1.00 89.44 113 GLY A N 1
ATOM 807 C CA . GLY A 1 113 ? -2.112 -5.772 15.142 1.00 89.44 113 GLY A CA 1
ATOM 808 C C . GLY A 1 113 ? -3.495 -5.247 15.554 1.00 89.44 113 GLY A C 1
ATOM 809 O O . GLY A 1 113 ? -4.515 -5.805 15.158 1.00 89.44 113 GLY A O 1
ATOM 810 N N . THR A 1 114 ? -3.546 -4.133 16.289 1.00 92.00 114 THR A N 1
ATOM 811 C CA . THR A 1 114 ? -4.815 -3.470 16.649 1.00 92.00 114 THR A CA 1
ATOM 812 C C . THR A 1 114 ? -5.479 -2.862 15.415 1.00 92.00 114 THR A C 1
ATOM 814 O O . THR A 1 114 ? -6.686 -2.988 15.220 1.00 92.00 114 THR A O 1
ATOM 817 N N . ILE A 1 115 ? -4.682 -2.239 14.545 1.00 89.38 115 ILE A N 1
ATOM 818 C CA . ILE A 1 115 ? -5.136 -1.683 13.269 1.00 89.38 115 ILE A CA 1
ATOM 819 C C . ILE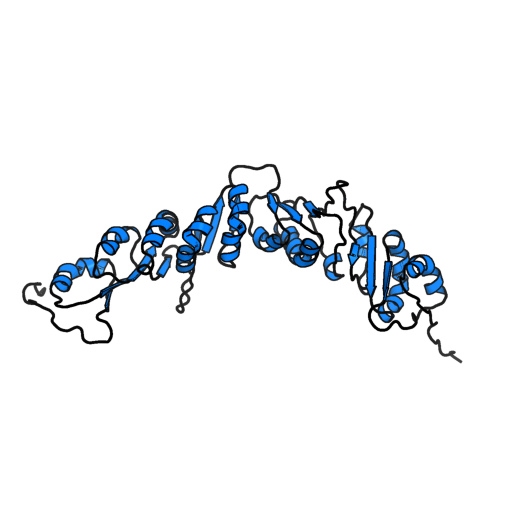 A 1 115 ? -5.658 -2.804 12.366 1.00 89.38 115 ILE A C 1
ATOM 821 O O . ILE A 1 115 ? -6.690 -2.636 11.723 1.00 89.38 115 ILE A O 1
ATOM 825 N N . ASP A 1 116 ? -4.986 -3.956 12.318 1.00 89.62 116 ASP A N 1
ATOM 826 C CA . ASP A 1 116 ? -5.470 -5.145 11.617 1.00 89.62 116 ASP A CA 1
ATOM 827 C C . ASP A 1 116 ? -6.841 -5.571 12.128 1.00 89.62 116 ASP A C 1
ATOM 829 O O . ASP A 1 116 ? -7.786 -5.637 11.344 1.00 89.62 116 ASP A O 1
ATOM 833 N N . LEU A 1 117 ? -7.006 -5.697 13.444 1.00 87.44 117 LEU A N 1
ATOM 834 C CA . LEU A 1 117 ? -8.301 -6.012 14.037 1.00 87.44 117 LEU A CA 1
ATOM 835 C C . LEU A 1 117 ? -9.405 -5.010 13.657 1.00 87.44 117 LEU A C 1
ATOM 837 O O . LEU A 1 117 ? -10.512 -5.435 13.343 1.00 87.44 117 LEU A O 1
ATOM 841 N N . ALA A 1 118 ? -9.100 -3.711 13.644 1.00 84.00 118 ALA A N 1
ATOM 842 C CA . ALA A 1 118 ? -10.042 -2.645 13.288 1.00 84.00 118 ALA A CA 1
ATOM 843 C C . ALA A 1 118 ? -10.465 -2.646 11.817 1.00 84.00 118 ALA A C 1
ATOM 845 O O . ALA A 1 118 ? -11.533 -2.164 11.451 1.00 84.00 118 ALA A O 1
ATOM 846 N N . SER A 1 119 ? -9.624 -3.190 10.955 1.00 82.06 119 SER A N 1
ATOM 847 C CA . SER A 1 119 ? -9.887 -3.242 9.520 1.00 82.06 119 SER A CA 1
ATOM 848 C C . SER A 1 119 ? -10.467 -4.551 9.016 1.00 82.06 119 SER A C 1
ATOM 850 O O . SER A 1 119 ? -10.743 -4.682 7.822 1.00 82.06 119 SER A O 1
ATOM 852 N N . ARG A 1 120 ? -10.539 -5.559 9.891 1.00 79.44 120 ARG A N 1
ATOM 853 C CA . ARG A 1 120 ? -11.057 -6.863 9.514 1.00 79.44 120 ARG A CA 1
ATOM 854 C C . ARG A 1 120 ? -12.516 -6.679 9.138 1.00 79.44 120 ARG A C 1
ATOM 856 O O . ARG A 1 120 ? -13.334 -6.300 9.967 1.00 79.44 120 ARG A O 1
ATOM 863 N N . ILE A 1 121 ? -12.821 -7.000 7.889 1.00 68.38 121 ILE A N 1
ATOM 864 C CA . ILE A 1 121 ? -14.189 -7.235 7.452 1.00 68.38 121 ILE A CA 1
ATOM 865 C C . ILE A 1 121 ? -14.558 -8.594 8.044 1.00 68.38 121 ILE A C 1
ATOM 867 O O . ILE A 1 121 ? -13.940 -9.612 7.721 1.00 68.38 121 ILE A O 1
ATOM 871 N N . ASP A 1 122 ? -15.477 -8.609 9.004 1.00 64.75 122 ASP A N 1
ATOM 872 C CA . ASP A 1 122 ? -15.963 -9.870 9.552 1.00 64.75 122 ASP A CA 1
ATOM 873 C C . ASP A 1 122 ? -16.787 -10.637 8.501 1.00 64.75 122 ASP A C 1
ATOM 875 O O . ASP A 1 122 ? -17.150 -10.116 7.446 1.00 64.75 122 ASP A O 1
ATOM 879 N N . ALA A 1 123 ? -17.084 -11.912 8.769 1.00 54.38 123 ALA A N 1
ATOM 880 C CA . ALA A 1 123 ? -17.848 -12.758 7.845 1.00 54.38 123 ALA A CA 1
ATOM 881 C C . ALA A 1 123 ? -19.261 -12.211 7.537 1.00 54.38 123 ALA A C 1
ATOM 883 O O . ALA A 1 123 ? -19.904 -12.676 6.599 1.00 54.38 123 ALA A O 1
ATOM 884 N N . SER A 1 124 ? -19.735 -11.231 8.314 1.00 53.38 124 SER A N 1
ATOM 885 C CA . SER A 1 124 ? -20.985 -10.504 8.086 1.00 53.38 124 SER A CA 1
ATOM 886 C C . SER A 1 124 ? -20.873 -9.366 7.064 1.00 53.38 124 SER A C 1
ATOM 888 O O . SER A 1 124 ? -21.886 -8.733 6.779 1.00 53.38 124 SER A O 1
ATOM 890 N N . GLY A 1 125 ? -19.694 -9.118 6.479 1.00 56.88 125 GLY A N 1
ATOM 891 C CA . GLY A 1 125 ? -19.522 -8.144 5.396 1.00 56.88 125 GLY A CA 1
ATOM 892 C C . GLY A 1 125 ? -19.629 -6.691 5.852 1.00 56.88 125 GLY A C 1
ATOM 893 O O . GLY A 1 125 ? -20.050 -5.840 5.076 1.00 56.88 125 GLY A O 1
ATOM 894 N N . ILE A 1 126 ? -19.301 -6.409 7.114 1.00 53.59 126 ILE A N 1
ATOM 895 C CA . ILE A 1 126 ? -19.336 -5.050 7.659 1.00 53.59 126 ILE A CA 1
ATOM 896 C C . ILE A 1 126 ? -17.975 -4.399 7.415 1.00 53.59 126 ILE A C 1
ATOM 898 O O . ILE A 1 126 ? -16.948 -4.960 7.802 1.00 53.59 126 ILE A O 1
ATOM 902 N N . ASP A 1 127 ? -17.981 -3.244 6.740 1.00 72.88 127 ASP A N 1
ATOM 903 C CA . ASP A 1 127 ? -16.776 -2.529 6.311 1.00 72.88 127 ASP A CA 1
ATOM 904 C C . ASP A 1 127 ? -15.930 -2.135 7.529 1.00 72.88 127 ASP A C 1
ATOM 906 O O . ASP A 1 127 ? -16.315 -1.294 8.339 1.00 72.88 127 ASP A O 1
ATOM 910 N N . GLY A 1 128 ? -14.780 -2.793 7.689 1.00 86.56 128 GLY A N 1
ATOM 911 C CA . GLY A 1 128 ? -13.769 -2.387 8.658 1.00 86.56 128 GLY A CA 1
ATOM 912 C C . GLY A 1 128 ? -13.172 -1.026 8.297 1.00 86.56 128 GLY A C 1
ATOM 913 O O . GLY A 1 128 ? -13.379 -0.493 7.207 1.00 86.56 128 GLY A O 1
ATOM 914 N N . PHE A 1 129 ? -12.376 -0.465 9.203 1.00 92.12 129 PHE A N 1
ATOM 915 C CA . PHE A 1 129 ? -11.733 0.817 8.949 1.00 92.12 129 PHE A CA 1
ATOM 916 C C . PHE A 1 129 ? -10.723 0.760 7.788 1.00 92.12 129 PHE A C 1
ATOM 918 O O . PHE A 1 129 ? -9.850 -0.116 7.724 1.00 92.12 129 PHE A O 1
ATOM 925 N N . GLN A 1 130 ? -10.780 1.770 6.922 1.00 93.00 130 GLN A N 1
ATOM 926 C CA . GLN A 1 130 ? -9.691 2.154 6.027 1.00 93.00 130 GLN A CA 1
ATOM 927 C C . GLN A 1 130 ? -8.649 2.980 6.792 1.00 93.00 130 GLN A C 1
ATOM 929 O O . GLN A 1 130 ? -8.898 3.463 7.895 1.00 93.00 130 GLN A O 1
ATOM 934 N N . VAL A 1 131 ? -7.458 3.148 6.220 1.00 95.62 131 VAL A N 1
ATOM 935 C CA . VAL A 1 131 ? -6.364 3.900 6.847 1.00 95.62 131 VAL A CA 1
ATOM 936 C C . VAL A 1 131 ? -5.859 4.973 5.895 1.00 95.62 131 VAL A C 1
ATOM 938 O O . VAL A 1 131 ? -5.505 4.674 4.758 1.00 95.62 131 VAL A O 1
ATOM 941 N N . SER A 1 132 ? -5.771 6.206 6.379 1.00 96.81 132 SER A N 1
ATOM 942 C CA . SER A 1 132 ? -5.025 7.286 5.739 1.00 96.81 132 SER A CA 1
ATOM 943 C C . SER A 1 132 ? -3.870 7.688 6.648 1.00 96.81 132 SER A C 1
ATOM 945 O O . SER A 1 132 ? -4.031 7.757 7.866 1.00 96.81 132 SER A O 1
ATOM 947 N N . VAL A 1 133 ? -2.693 7.930 6.075 1.00 97.88 133 VAL A N 1
ATOM 948 C CA . VAL A 1 133 ? -1.508 8.316 6.851 1.00 97.88 133 VAL A CA 1
ATOM 949 C C . VAL A 1 133 ? -1.149 9.774 6.607 1.00 97.88 133 VAL A C 1
ATOM 951 O O . VAL A 1 133 ? -1.049 10.200 5.460 1.00 97.88 133 VAL A O 1
ATOM 954 N N . LYS A 1 134 ? -0.898 10.532 7.675 1.00 96.00 134 LYS A N 1
ATOM 955 C CA . LYS A 1 134 ? -0.408 11.912 7.604 1.00 96.00 134 LYS A CA 1
ATOM 956 C C . LYS A 1 134 ? 0.792 12.086 8.526 1.00 96.00 134 LYS A C 1
ATOM 958 O O . LYS A 1 134 ? 0.657 12.026 9.744 1.00 96.00 134 LYS A O 1
ATOM 963 N N . ASP A 1 135 ? 1.975 12.262 7.947 1.00 95.56 135 ASP A N 1
ATOM 964 C CA . ASP A 1 135 ? 3.234 12.332 8.703 1.00 95.56 135 ASP A CA 1
ATOM 965 C C . ASP A 1 135 ? 4.334 13.022 7.881 1.00 95.56 135 ASP A C 1
ATOM 967 O O . ASP A 1 135 ? 4.124 13.374 6.727 1.00 95.56 135 ASP A O 1
ATOM 971 N N . SER A 1 136 ? 5.518 13.256 8.437 1.00 93.12 136 SER A N 1
ATOM 972 C CA . SER A 1 136 ? 6.659 13.755 7.665 1.00 93.12 136 SER A CA 1
ATOM 973 C C . SER A 1 136 ? 7.098 12.749 6.588 1.00 93.12 136 SER A C 1
ATOM 975 O O . SER A 1 136 ? 7.006 11.534 6.773 1.00 93.12 136 SER A O 1
ATOM 977 N N . ALA A 1 137 ? 7.660 13.235 5.477 1.00 92.19 137 ALA A N 1
ATOM 978 C CA . ALA A 1 137 ? 8.195 12.368 4.417 1.00 92.19 137 ALA A CA 1
ATOM 979 C C . ALA A 1 137 ? 9.256 11.370 4.938 1.00 92.19 137 ALA A C 1
ATOM 981 O O . ALA A 1 137 ? 9.325 10.223 4.490 1.00 92.19 137 ALA A O 1
ATOM 982 N N . ALA A 1 138 ? 10.057 11.786 5.924 1.00 92.12 138 ALA A N 1
ATOM 983 C CA . ALA A 1 138 ? 11.046 10.928 6.571 1.00 92.12 138 ALA A CA 1
ATOM 984 C C . ALA A 1 138 ? 10.388 9.817 7.406 1.00 92.12 138 ALA A C 1
ATOM 986 O O . ALA A 1 138 ? 10.781 8.659 7.305 1.00 92.12 138 ALA A O 1
ATOM 987 N N . ALA A 1 139 ? 9.356 10.140 8.188 1.00 94.19 139 ALA A N 1
ATOM 988 C CA . ALA A 1 139 ? 8.632 9.140 8.969 1.00 94.19 139 ALA A CA 1
ATOM 989 C C . ALA A 1 139 ? 7.886 8.144 8.069 1.00 94.19 139 ALA A C 1
ATOM 991 O O . ALA A 1 139 ? 7.902 6.944 8.344 1.00 94.19 139 ALA A O 1
ATOM 992 N N . ILE A 1 140 ? 7.295 8.613 6.965 1.00 95.00 140 ILE A N 1
ATOM 993 C CA . ILE A 1 140 ? 6.648 7.749 5.967 1.00 95.00 140 ILE A CA 1
ATOM 994 C C . ILE A 1 140 ? 7.661 6.759 5.385 1.00 95.00 140 ILE A C 1
ATOM 996 O O . ILE A 1 140 ? 7.414 5.554 5.399 1.00 95.00 140 ILE A O 1
ATOM 1000 N N . THR A 1 141 ? 8.819 7.242 4.919 1.00 93.38 141 THR A N 1
ATOM 1001 C CA . THR A 1 141 ? 9.841 6.376 4.304 1.00 93.38 141 THR A CA 1
ATOM 1002 C C . THR A 1 1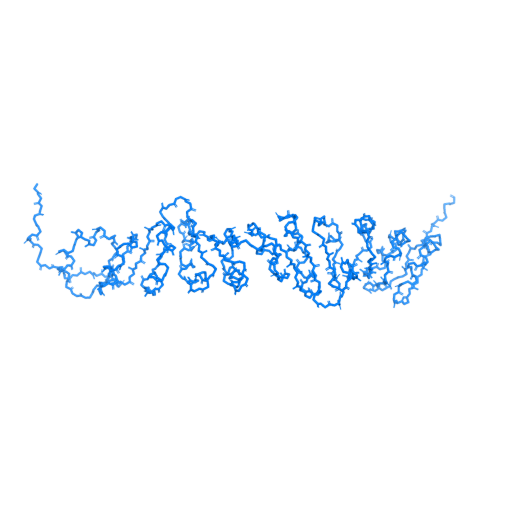41 ? 10.472 5.395 5.298 1.00 93.38 141 THR A C 1
ATOM 1004 O O . THR A 1 141 ? 10.753 4.256 4.933 1.00 93.38 141 THR A O 1
ATOM 1007 N N . GLN A 1 142 ? 10.618 5.771 6.572 1.00 94.94 142 GLN A N 1
ATOM 1008 C CA . GLN A 1 142 ? 11.092 4.865 7.628 1.00 94.94 142 GLN A CA 1
ATOM 1009 C C . GLN A 1 142 ? 10.097 3.742 7.965 1.00 94.94 142 GLN A C 1
ATOM 1011 O O . GLN A 1 142 ? 10.510 2.673 8.408 1.00 94.94 142 GLN A O 1
ATOM 1016 N N . ASN A 1 143 ? 8.797 3.955 7.740 1.00 96.38 143 ASN A N 1
ATOM 1017 C CA . ASN A 1 143 ? 7.731 3.028 8.138 1.00 96.38 143 ASN A CA 1
ATOM 1018 C C . ASN A 1 143 ? 7.052 2.323 6.946 1.00 96.38 143 ASN A C 1
ATOM 1020 O O . ASN A 1 143 ? 5.959 1.772 7.088 1.00 96.38 143 ASN A O 1
ATOM 1024 N N . LEU A 1 144 ? 7.695 2.280 5.772 1.00 95.31 144 LEU A N 1
ATOM 1025 C CA . LEU A 1 144 ? 7.106 1.705 4.551 1.00 95.31 144 LEU A CA 1
ATOM 1026 C C . LEU A 1 144 ? 6.655 0.252 4.707 1.00 95.31 144 LEU A C 1
ATOM 1028 O O . LEU A 1 144 ? 5.646 -0.129 4.128 1.00 95.31 144 LEU A O 1
ATOM 1032 N N . ALA A 1 145 ? 7.353 -0.562 5.503 1.00 94.44 145 ALA A N 1
ATOM 1033 C CA . ALA A 1 145 ? 6.935 -1.942 5.755 1.00 94.44 145 ALA A CA 1
ATOM 1034 C C . ALA A 1 145 ? 5.540 -2.015 6.402 1.00 94.44 145 ALA A C 1
ATOM 1036 O O . ALA A 1 145 ? 4.696 -2.783 5.944 1.00 94.44 145 ALA A O 1
ATOM 1037 N N . GLY A 1 146 ? 5.272 -1.166 7.401 1.00 94.38 146 GLY A N 1
ATOM 1038 C CA . GLY A 1 146 ? 3.954 -1.061 8.028 1.00 94.38 146 GLY A CA 1
ATOM 1039 C C . GLY A 1 146 ? 2.884 -0.628 7.026 1.00 94.38 146 GLY A C 1
ATOM 1040 O O . GLY A 1 146 ? 1.829 -1.251 6.944 1.00 94.38 146 GLY A O 1
ATOM 1041 N N . LEU A 1 147 ? 3.186 0.374 6.195 1.00 95.56 147 LEU A N 1
ATOM 1042 C CA . LEU A 1 147 ? 2.276 0.846 5.146 1.00 95.56 147 LEU A CA 1
ATOM 1043 C C . LEU A 1 147 ? 1.988 -0.234 4.089 1.00 95.56 147 LEU A C 1
ATOM 1045 O O . LEU A 1 147 ? 0.837 -0.396 3.687 1.00 95.56 147 LEU A O 1
ATOM 1049 N N . ARG A 1 148 ? 2.994 -1.012 3.664 1.00 93.81 148 ARG A N 1
ATOM 1050 C CA . ARG A 1 148 ? 2.803 -2.138 2.728 1.00 93.81 148 ARG A CA 1
ATOM 1051 C C . ARG A 1 148 ? 1.903 -3.220 3.329 1.00 93.81 148 ARG A C 1
ATOM 1053 O O . ARG A 1 148 ? 1.033 -3.730 2.628 1.00 93.81 148 ARG A O 1
ATOM 1060 N N . ASN A 1 149 ? 2.055 -3.520 4.620 1.00 92.88 149 ASN A N 1
ATOM 1061 C CA . ASN A 1 149 ? 1.255 -4.538 5.312 1.00 92.88 149 ASN A CA 1
ATOM 1062 C C . ASN A 1 149 ? -0.235 -4.182 5.411 1.00 92.88 149 ASN A C 1
ATOM 1064 O O . ASN A 1 149 ? -1.070 -5.078 5.496 1.00 92.88 149 ASN A O 1
ATOM 1068 N N . LEU A 1 150 ? -0.591 -2.896 5.350 1.00 92.44 150 LEU A N 1
ATOM 1069 C CA . LEU A 1 150 ? -1.994 -2.478 5.275 1.00 92.44 150 LEU A CA 1
ATOM 1070 C C . LEU A 1 150 ? -2.662 -2.887 3.949 1.00 92.44 150 LEU A C 1
ATOM 1072 O O . LEU A 1 150 ? -3.890 -2.972 3.881 1.00 92.44 150 LEU A O 1
ATOM 1076 N N . GLY A 1 151 ? -1.889 -3.139 2.886 1.00 90.56 151 GLY A N 1
ATOM 1077 C CA . GLY A 1 151 ? -2.404 -3.586 1.594 1.00 90.56 151 GLY A CA 1
ATOM 1078 C C . GLY A 1 151 ? -3.506 -2.671 1.051 1.00 90.56 151 GLY A C 1
ATOM 1079 O O . GLY A 1 151 ? -3.374 -1.446 1.033 1.00 90.56 151 GLY A O 1
ATOM 1080 N N . ALA A 1 152 ? -4.631 -3.251 0.625 1.00 88.19 152 ALA A N 1
ATOM 1081 C CA . ALA A 1 152 ? -5.760 -2.505 0.064 1.00 88.19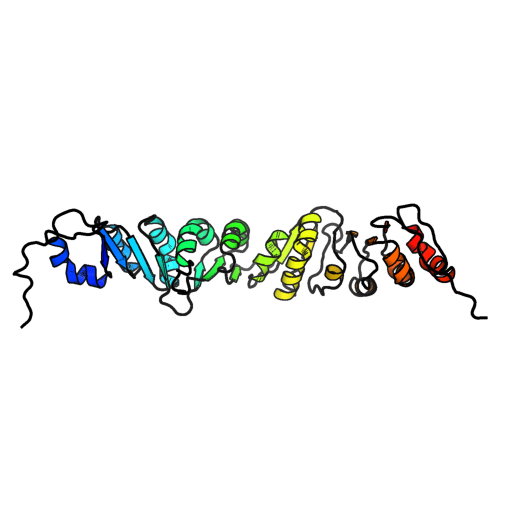 152 ALA A CA 1
ATOM 1082 C C . ALA A 1 152 ? -6.377 -1.481 1.038 1.00 88.19 152 ALA A C 1
ATOM 1084 O O . ALA A 1 152 ? -6.939 -0.487 0.580 1.00 88.19 152 ALA A O 1
ATOM 1085 N N . ARG A 1 153 ? -6.207 -1.660 2.354 1.00 91.12 153 ARG A N 1
ATOM 1086 C CA . ARG A 1 153 ? -6.819 -0.814 3.392 1.00 91.12 153 ARG A CA 1
ATOM 1087 C C . ARG A 1 153 ? -6.198 0.577 3.510 1.00 91.12 153 ARG A C 1
ATOM 1089 O O . ARG A 1 153 ? -6.873 1.492 3.967 1.00 91.12 153 ARG A O 1
ATOM 1096 N N . LEU A 1 154 ? -4.926 0.744 3.140 1.00 94.88 154 LEU A N 1
ATOM 1097 C CA . LEU A 1 154 ? -4.244 2.044 3.181 1.00 94.88 154 LEU A CA 1
ATOM 1098 C C . LEU A 1 154 ? -4.718 2.928 2.032 1.00 94.88 154 LEU A C 1
ATOM 1100 O O . LEU A 1 154 ? -4.082 2.912 1.000 1.00 94.88 154 LEU A O 1
ATOM 1104 N N . VAL A 1 155 ? -5.790 3.700 2.149 1.00 95.06 155 VAL A N 1
ATOM 1105 C CA . VAL A 1 155 ? -6.317 4.479 1.014 1.00 95.06 155 VAL A CA 1
ATOM 1106 C C . VAL A 1 155 ? -5.346 5.511 0.461 1.00 95.06 155 VAL A C 1
ATOM 1108 O O . VAL A 1 155 ? -5.213 5.616 -0.760 1.00 95.06 155 VAL A O 1
ATOM 1111 N N . SER A 1 156 ? -4.631 6.210 1.337 1.00 96.19 156 SER A N 1
ATOM 1112 C CA . SER A 1 156 ? -3.703 7.270 0.958 1.00 96.19 156 SER A CA 1
ATOM 1113 C C . SER A 1 156 ? -2.653 7.522 2.026 1.00 96.19 156 SER A C 1
ATOM 1115 O O . SER A 1 156 ? -2.830 7.174 3.193 1.00 96.19 156 SER A O 1
ATOM 1117 N N . PHE A 1 157 ? -1.579 8.201 1.636 1.00 96.94 157 PHE A N 1
ATOM 1118 C CA . PHE A 1 157 ? -0.695 8.857 2.589 1.00 96.94 157 PHE A CA 1
ATOM 1119 C C . PHE A 1 157 ? -0.233 10.222 2.081 1.00 96.94 157 PHE A C 1
ATOM 1121 O O . PHE A 1 157 ? 0.072 10.399 0.901 1.00 96.94 157 PHE A O 1
ATOM 1128 N N . GLU A 1 158 ? -0.184 11.194 2.981 1.00 95.50 158 GLU A N 1
ATOM 1129 C CA . GLU A 1 158 ? 0.157 12.588 2.716 1.00 95.50 158 GLU A CA 1
ATOM 1130 C C . GLU A 1 158 ? 1.352 12.984 3.584 1.00 95.50 158 GLU A C 1
ATOM 1132 O O . GLU A 1 158 ? 1.353 12.768 4.799 1.00 95.50 158 GLU A O 1
ATOM 1137 N N . ALA A 1 159 ? 2.372 13.581 2.966 1.00 92.81 159 ALA A N 1
ATOM 1138 C CA . ALA A 1 159 ? 3.492 14.122 3.720 1.00 92.81 159 ALA A CA 1
ATOM 1139 C C . ALA A 1 159 ? 3.210 15.546 4.215 1.00 92.81 159 ALA A C 1
ATOM 1141 O O . ALA A 1 159 ? 2.813 16.409 3.434 1.00 92.81 159 ALA A O 1
ATOM 1142 N N . ILE A 1 160 ? 3.495 15.817 5.488 1.00 89.44 160 ILE A N 1
ATOM 1143 C CA . ILE A 1 160 ? 3.435 17.156 6.089 1.00 89.44 160 ILE A CA 1
ATOM 1144 C C . ILE A 1 160 ? 4.826 17.751 6.303 1.00 89.44 160 ILE A C 1
ATOM 1146 O O . ILE A 1 160 ? 5.835 17.046 6.323 1.00 89.44 160 ILE A O 1
ATOM 1150 N N . GLY A 1 161 ? 4.870 19.072 6.484 1.00 81.62 161 GLY A N 1
ATOM 1151 C CA . GLY A 1 161 ? 6.096 19.795 6.828 1.00 81.62 161 GLY A CA 1
ATOM 1152 C C . GLY A 1 161 ? 6.899 20.332 5.640 1.00 81.62 161 GLY A C 1
ATOM 1153 O O . GLY A 1 161 ? 7.990 20.836 5.863 1.00 81.62 161 GLY A O 1
ATOM 1154 N N . GLY A 1 162 ? 6.365 20.263 4.411 1.00 66.94 162 GLY A N 1
ATOM 1155 C CA . GLY A 1 162 ? 6.870 20.995 3.241 1.00 66.94 162 GLY A CA 1
ATOM 1156 C C . GLY A 1 162 ? 8.331 20.708 2.879 1.00 66.94 162 GLY A C 1
ATOM 1157 O O . GLY A 1 162 ? 9.210 21.506 3.179 1.00 66.94 162 GLY A O 1
ATOM 1158 N N . SER A 1 163 ? 8.595 19.605 2.176 1.00 68.81 163 SER A N 1
ATOM 1159 C CA . SER A 1 163 ? 9.885 19.402 1.501 1.00 68.81 163 SER A CA 1
ATOM 1160 C C . SER A 1 163 ? 9.777 19.844 0.046 1.00 68.81 163 SER A C 1
ATOM 1162 O O . SER A 1 163 ? 8.920 19.352 -0.685 1.00 68.81 163 SER A O 1
ATOM 1164 N N . THR A 1 164 ? 10.661 20.742 -0.389 1.00 73.19 164 THR A N 1
ATOM 1165 C CA . THR A 1 164 ? 10.841 21.054 -1.817 1.00 73.19 164 THR A CA 1
ATOM 1166 C C . THR A 1 164 ? 11.632 19.963 -2.540 1.00 73.19 164 THR A C 1
ATOM 1168 O O . THR A 1 164 ? 11.487 19.798 -3.748 1.00 73.19 164 THR A O 1
ATOM 1171 N N . ALA A 1 165 ? 12.450 19.198 -1.809 1.00 84.38 165 ALA A N 1
ATOM 1172 C CA . ALA A 1 165 ? 13.184 18.067 -2.355 1.00 84.38 165 ALA A CA 1
ATOM 1173 C C . ALA A 1 165 ? 12.260 16.851 -2.546 1.00 84.38 165 ALA A C 1
ATOM 1175 O O . ALA A 1 165 ? 11.432 16.571 -1.665 1.00 84.38 165 ALA A O 1
ATOM 1176 N N . PRO A 1 166 ? 12.416 16.098 -3.651 1.00 85.88 166 PRO A N 1
ATOM 1177 C CA . PRO A 1 166 ? 11.650 14.883 -3.876 1.00 85.88 166 PRO A CA 1
ATOM 1178 C C . PRO A 1 166 ? 12.002 13.810 -2.838 1.00 85.88 166 PRO A C 1
ATOM 1180 O O . PRO A 1 166 ? 13.152 13.651 -2.425 1.00 85.88 166 PRO A O 1
ATOM 1183 N N . THR A 1 167 ? 10.993 13.046 -2.431 1.00 91.94 167 THR A N 1
ATOM 1184 C CA . THR A 1 167 ? 11.148 11.882 -1.560 1.00 91.94 167 THR A CA 1
ATOM 1185 C C . THR A 1 167 ? 11.765 10.742 -2.351 1.00 91.94 167 THR A C 1
ATOM 1187 O O . THR A 1 167 ? 11.232 10.330 -3.382 1.00 91.94 167 THR A O 1
ATOM 1190 N N . LYS A 1 168 ? 12.891 10.235 -1.851 1.00 90.44 168 LYS A N 1
ATOM 1191 C CA . LYS A 1 168 ? 13.606 9.111 -2.449 1.00 90.44 168 LYS A CA 1
ATOM 1192 C C . LYS A 1 168 ? 12.938 7.793 -2.076 1.00 90.44 168 LYS A C 1
ATOM 1194 O O . LYS A 1 168 ? 12.712 7.541 -0.893 1.00 90.44 168 LYS A O 1
ATOM 1199 N N . ILE A 1 169 ? 12.657 6.953 -3.068 1.00 93.75 169 ILE A N 1
ATOM 1200 C CA . ILE A 1 169 ? 12.026 5.638 -2.887 1.00 93.75 169 ILE A CA 1
ATOM 1201 C C . ILE A 1 169 ? 12.777 4.548 -3.655 1.00 93.75 169 ILE A C 1
ATOM 1203 O O . ILE A 1 169 ? 13.548 4.838 -4.574 1.00 93.75 169 ILE A O 1
ATOM 1207 N N . LYS A 1 170 ? 12.529 3.286 -3.296 1.00 94.62 170 LYS A N 1
ATOM 1208 C CA . LYS A 1 170 ? 12.987 2.119 -4.061 1.00 94.62 170 LYS A CA 1
ATOM 1209 C C . LYS A 1 170 ? 12.003 1.766 -5.172 1.00 94.62 170 LYS A C 1
ATOM 1211 O O . LYS A 1 170 ? 10.842 2.160 -5.133 1.00 94.62 170 LYS A O 1
ATOM 1216 N N . ALA A 1 171 ? 12.459 1.030 -6.180 1.00 91.94 171 ALA A N 1
ATOM 1217 C CA . ALA A 1 171 ? 11.605 0.625 -7.294 1.00 91.94 171 ALA A CA 1
ATOM 1218 C C . ALA A 1 171 ? 10.475 -0.309 -6.824 1.00 91.94 171 ALA A C 1
ATOM 1220 O O . ALA A 1 171 ? 9.347 -0.193 -7.300 1.00 91.94 171 ALA A O 1
ATOM 1221 N N . ASP A 1 172 ? 10.751 -1.147 -5.820 1.00 95.38 172 ASP A N 1
ATOM 1222 C CA . ASP A 1 172 ? 9.767 -2.022 -5.161 1.00 95.38 172 ASP A CA 1
ATOM 1223 C C . ASP A 1 172 ? 8.619 -1.239 -4.488 1.00 95.38 172 ASP A C 1
ATOM 1225 O O . ASP A 1 172 ? 7.538 -1.775 -4.247 1.00 95.38 172 ASP A O 1
ATOM 1229 N N . ASP A 1 173 ? 8.825 0.050 -4.199 1.00 95.69 173 ASP A N 1
ATOM 1230 C CA . ASP A 1 173 ? 7.829 0.919 -3.571 1.00 95.69 173 ASP A CA 1
ATOM 1231 C C . ASP A 1 173 ? 6.858 1.568 -4.552 1.00 95.69 173 ASP A C 1
ATOM 1233 O O . ASP A 1 173 ? 5.871 2.178 -4.132 1.00 95.69 173 ASP A O 1
ATOM 1237 N N . ALA A 1 174 ? 7.096 1.430 -5.857 1.00 92.75 174 ALA A N 1
ATOM 1238 C CA . ALA A 1 174 ? 6.361 2.170 -6.872 1.00 92.75 174 ALA A CA 1
ATOM 1239 C C . ALA A 1 174 ? 4.841 1.988 -6.759 1.00 92.75 174 ALA A C 1
ATOM 1241 O O . ALA A 1 174 ? 4.097 2.965 -6.816 1.00 92.75 174 ALA A O 1
ATOM 1242 N N . LEU A 1 175 ? 4.365 0.760 -6.526 1.00 93.25 175 LEU A N 1
ATOM 1243 C CA . LEU A 1 175 ? 2.930 0.507 -6.398 1.00 93.25 175 LEU A CA 1
ATOM 1244 C C . LEU A 1 175 ? 2.334 1.173 -5.151 1.00 93.25 175 LEU A C 1
ATOM 1246 O O . LEU A 1 175 ? 1.264 1.771 -5.239 1.00 93.25 175 LEU A O 1
ATOM 1250 N N . LEU A 1 176 ? 3.024 1.115 -4.009 1.00 96.38 176 LEU A N 1
ATOM 1251 C CA . LEU A 1 176 ? 2.575 1.772 -2.780 1.00 96.38 176 LEU A CA 1
ATOM 1252 C C . LEU A 1 176 ? 2.454 3.289 -2.992 1.00 96.38 176 LEU A C 1
ATOM 1254 O O . LEU A 1 176 ? 1.442 3.888 -2.631 1.00 96.38 176 LEU A O 1
ATOM 1258 N N . PHE A 1 177 ? 3.447 3.904 -3.637 1.00 95.12 177 PHE A N 1
ATOM 1259 C CA . PHE A 1 177 ? 3.495 5.355 -3.833 1.00 95.12 177 PHE A CA 1
ATOM 1260 C C . PHE A 1 177 ? 2.484 5.907 -4.837 1.00 95.12 177 PHE A C 1
ATOM 1262 O O . PHE A 1 177 ? 2.255 7.119 -4.842 1.00 95.12 177 PHE A O 1
ATOM 1269 N N . THR A 1 178 ? 1.777 5.055 -5.586 1.00 93.12 178 THR A N 1
ATOM 1270 C CA . THR A 1 178 ? 0.583 5.483 -6.338 1.00 93.12 178 THR A CA 1
ATOM 1271 C C . THR A 1 178 ? -0.492 6.100 -5.433 1.00 93.12 178 THR A C 1
ATOM 1273 O O . THR A 1 178 ? -1.297 6.897 -5.901 1.00 93.12 178 THR A O 1
ATOM 1276 N N . ARG A 1 179 ? -0.474 5.785 -4.129 1.00 95.56 179 ARG A N 1
ATOM 1277 C CA . ARG A 1 179 ? -1.414 6.285 -3.110 1.00 95.56 179 ARG A CA 1
ATOM 1278 C C . ARG A 1 179 ? -0.918 7.554 -2.401 1.00 95.56 179 ARG A C 1
ATOM 1280 O O . ARG A 1 179 ? -1.542 8.013 -1.446 1.00 95.56 179 ARG A O 1
ATOM 1287 N N . SER A 1 180 ? 0.217 8.107 -2.837 1.00 94.62 180 SER A N 1
ATOM 1288 C CA . SER A 1 180 ? 0.828 9.285 -2.218 1.00 94.62 180 SER A CA 1
ATOM 1289 C C . SER A 1 180 ? 0.180 10.598 -2.669 1.00 94.62 180 SER A C 1
ATOM 1291 O O . SER A 1 180 ? -0.019 10.859 -3.861 1.00 94.62 180 SER A O 1
ATOM 1293 N N . ILE A 1 181 ? -0.047 11.502 -1.722 1.00 91.19 181 ILE A N 1
ATOM 1294 C CA . ILE A 1 181 ? -0.610 12.834 -1.961 1.00 91.19 181 ILE A CA 1
ATOM 1295 C C . ILE A 1 181 ? 0.462 13.895 -1.690 1.00 91.19 181 ILE A C 1
ATOM 1297 O O . ILE A 1 181 ? 1.182 13.829 -0.696 1.00 91.19 181 ILE A O 1
ATOM 1301 N N . GLY A 1 182 ? 0.601 14.858 -2.605 1.00 85.69 182 GLY A N 1
ATOM 1302 C CA . GLY A 1 182 ? 1.471 16.035 -2.453 1.00 85.69 182 GLY A CA 1
ATOM 1303 C C . GLY A 1 182 ? 2.987 15.798 -2.540 1.00 85.69 182 GLY A C 1
ATOM 1304 O O . GLY A 1 182 ? 3.734 16.752 -2.719 1.00 85.69 182 GLY A O 1
ATOM 1305 N N . LEU A 1 183 ? 3.463 14.554 -2.473 1.00 88.00 183 LEU A N 1
ATOM 1306 C CA . LEU A 1 183 ? 4.886 14.218 -2.565 1.00 88.00 183 LEU A CA 1
ATOM 1307 C C . LEU A 1 183 ? 5.446 14.308 -3.988 1.00 88.00 183 LEU A C 1
ATOM 1309 O O . LEU A 1 183 ? 4.906 13.672 -4.895 1.00 88.00 183 LEU A O 1
ATOM 1313 N N . GLY A 1 184 ? 6.563 15.019 -4.157 1.00 86.44 184 GLY A N 1
ATOM 1314 C CA . GLY A 1 184 ? 7.496 14.770 -5.259 1.00 86.44 184 GLY A CA 1
ATOM 1315 C C . GLY A 1 184 ? 8.279 13.483 -4.994 1.00 86.44 184 GLY A C 1
ATOM 1316 O O . GLY A 1 184 ? 8.624 13.214 -3.844 1.00 86.44 184 GLY A O 1
ATOM 1317 N N . ILE A 1 185 ? 8.540 12.686 -6.025 1.00 87.81 185 ILE A N 1
ATOM 1318 C CA . ILE A 1 185 ? 9.099 11.335 -5.938 1.00 87.81 185 ILE A CA 1
ATOM 1319 C C . ILE A 1 185 ? 10.325 11.217 -6.838 1.00 87.81 185 ILE A C 1
ATOM 1321 O O . ILE A 1 185 ? 10.244 11.470 -8.037 1.00 87.81 185 ILE A O 1
ATOM 1325 N N . ALA A 1 186 ? 11.430 10.758 -6.262 1.00 87.50 186 ALA A N 1
ATOM 1326 C CA . ALA A 1 186 ? 12.615 10.315 -6.981 1.00 87.50 186 ALA A CA 1
ATOM 1327 C C . ALA A 1 186 ? 12.822 8.824 -6.700 1.00 87.50 186 ALA A C 1
ATOM 1329 O O . ALA A 1 186 ? 12.835 8.401 -5.545 1.00 87.50 186 ALA A O 1
ATOM 1330 N N . VAL A 1 187 ? 12.976 8.013 -7.739 1.00 89.81 187 VAL A N 1
ATOM 1331 C CA . VAL A 1 187 ? 13.260 6.581 -7.587 1.00 89.81 187 VAL A CA 1
ATOM 1332 C C . VAL A 1 187 ? 14.767 6.380 -7.676 1.00 89.81 187 VAL A C 1
ATOM 1334 O O . VAL A 1 187 ? 15.374 6.805 -8.651 1.00 89.81 187 VAL A O 1
ATOM 1337 N N . GLU A 1 188 ? 15.371 5.735 -6.678 1.00 87.69 188 GLU A N 1
ATOM 1338 C CA . GLU A 1 188 ? 16.809 5.432 -6.635 1.00 87.69 188 GLU A CA 1
ATOM 1339 C C . GLU A 1 188 ? 17.034 3.955 -6.294 1.00 87.69 188 GLU A C 1
ATOM 1341 O O . GLU A 1 188 ? 16.982 3.551 -5.124 1.00 87.69 188 GLU A O 1
ATOM 1346 N N . ASP A 1 189 ? 17.309 3.130 -7.304 1.00 92.12 189 ASP A N 1
ATOM 1347 C CA . ASP A 1 189 ? 17.463 1.684 -7.115 1.00 92.12 189 ASP A CA 1
ATOM 1348 C C . ASP A 1 189 ? 18.421 1.032 -8.124 1.00 92.12 189 ASP A C 1
ATOM 1350 O O . ASP A 1 189 ? 18.949 1.684 -9.016 1.00 92.12 189 ASP A O 1
ATOM 1354 N N . THR A 1 190 ? 18.683 -0.262 -7.976 1.00 87.06 190 THR A N 1
ATOM 1355 C CA . THR A 1 190 ? 19.502 -1.040 -8.911 1.00 87.06 190 THR A CA 1
ATOM 1356 C C . THR A 1 190 ? 18.791 -1.231 -10.253 1.00 87.06 190 THR A C 1
ATOM 1358 O O . THR A 1 190 ? 17.561 -1.204 -10.333 1.00 87.06 190 THR A O 1
ATOM 1361 N N . ALA A 1 191 ? 19.561 -1.486 -11.316 1.00 78.06 191 ALA A N 1
ATOM 1362 C CA . ALA A 1 191 ? 19.011 -1.798 -12.636 1.00 78.06 191 ALA A CA 1
ATOM 1363 C C . ALA A 1 191 ? 18.035 -2.985 -12.600 1.00 78.06 191 ALA A C 1
ATOM 1365 O O . ALA A 1 191 ? 16.974 -2.926 -13.219 1.00 78.06 191 ALA A O 1
ATOM 1366 N N . ASP A 1 192 ? 18.361 -4.024 -11.831 1.00 84.50 192 ASP A N 1
ATOM 1367 C CA . ASP A 1 192 ? 17.527 -5.215 -11.675 1.00 84.50 192 ASP A CA 1
ATOM 1368 C C . ASP A 1 192 ? 16.187 -4.886 -11.018 1.00 84.50 192 ASP A C 1
ATOM 1370 O O . ASP A 1 192 ? 15.142 -5.302 -11.518 1.00 84.50 192 ASP A O 1
ATOM 1374 N N . SER A 1 193 ? 16.197 -4.128 -9.916 1.00 89.81 193 SER A N 1
ATOM 1375 C CA . SER A 1 193 ? 14.968 -3.719 -9.227 1.00 89.81 193 SER A CA 1
ATOM 1376 C C . SER A 1 193 ? 14.109 -2.816 -10.109 1.00 89.81 193 SER A C 1
ATOM 1378 O O . SER A 1 193 ? 12.897 -3.008 -10.190 1.00 89.81 193 SER A O 1
ATOM 1380 N N . ILE A 1 194 ? 14.723 -1.871 -10.826 1.00 85.56 194 ILE A N 1
ATOM 1381 C CA . ILE A 1 194 ? 14.011 -0.996 -11.768 1.00 85.56 194 ILE A CA 1
ATOM 1382 C C . ILE A 1 194 ? 13.385 -1.822 -12.895 1.00 85.56 194 ILE A C 1
ATOM 1384 O O . ILE A 1 194 ? 12.208 -1.650 -13.196 1.00 85.56 194 ILE A O 1
ATOM 1388 N N . SER A 1 195 ? 14.138 -2.760 -13.473 1.00 80.25 195 SER A N 1
ATOM 1389 C CA . SER A 1 195 ? 13.669 -3.636 -14.554 1.00 80.25 195 SER A CA 1
ATOM 1390 C C . SER A 1 195 ? 12.501 -4.520 -14.104 1.00 80.25 195 SER A C 1
ATOM 1392 O O . SER A 1 195 ? 11.476 -4.598 -14.780 1.00 80.25 195 SER A O 1
ATOM 1394 N N . LYS A 1 196 ? 12.615 -5.145 -12.923 1.00 87.44 196 LYS A N 1
ATOM 1395 C CA . LYS A 1 196 ? 11.569 -6.007 -12.343 1.00 87.44 196 LYS A CA 1
ATOM 1396 C C . LYS A 1 196 ? 10.281 -5.246 -12.034 1.00 87.44 196 LYS A C 1
ATOM 1398 O O . LYS A 1 196 ? 9.198 -5.793 -12.218 1.00 87.44 196 LYS A O 1
ATOM 1403 N N . ASN A 1 197 ? 10.392 -3.995 -11.590 1.00 89.88 197 ASN A N 1
ATOM 1404 C CA . ASN A 1 197 ? 9.251 -3.179 -11.169 1.00 89.88 197 ASN A CA 1
ATOM 1405 C C . ASN A 1 197 ? 8.812 -2.163 -12.225 1.00 89.88 197 ASN A C 1
ATOM 1407 O O . ASN A 1 197 ? 8.037 -1.257 -11.922 1.00 89.88 197 ASN A O 1
ATOM 1411 N N . PHE A 1 198 ? 9.275 -2.297 -13.468 1.00 83.88 198 PHE A N 1
ATOM 1412 C CA . PHE A 1 198 ? 9.050 -1.284 -14.493 1.00 83.88 198 PHE A CA 1
ATOM 1413 C C . PHE A 1 198 ? 7.560 -1.025 -14.774 1.00 83.88 198 PHE A C 1
ATOM 1415 O O . PHE A 1 198 ? 7.148 0.124 -14.916 1.00 83.88 198 PHE A O 1
ATOM 1422 N N . ASP A 1 199 ? 6.718 -2.063 -14.755 1.00 82.81 199 ASP A N 1
ATOM 1423 C CA . ASP A 1 199 ? 5.264 -1.908 -14.910 1.00 82.81 199 ASP A CA 1
ATOM 1424 C C . ASP A 1 199 ? 4.644 -1.095 -13.757 1.00 82.81 199 ASP A C 1
ATOM 1426 O O . ASP A 1 199 ? 3.747 -0.275 -13.971 1.00 82.81 199 ASP A O 1
ATOM 1430 N N . ALA A 1 200 ? 5.125 -1.295 -12.525 1.00 90.69 200 ALA A N 1
ATOM 1431 C CA . ALA A 1 200 ? 4.679 -0.537 -11.357 1.00 90.69 200 ALA A CA 1
ATOM 1432 C C . ALA A 1 200 ? 5.184 0.914 -11.405 1.00 90.69 200 ALA A C 1
ATOM 1434 O O . ALA A 1 200 ? 4.431 1.834 -11.089 1.00 90.69 200 ALA A O 1
ATOM 1435 N N . LEU A 1 201 ? 6.419 1.128 -11.864 1.00 87.62 201 LEU A N 1
ATOM 1436 C CA . LEU A 1 201 ? 6.989 2.455 -12.106 1.00 87.62 201 LEU A CA 1
ATOM 1437 C C . LEU A 1 201 ? 6.221 3.215 -13.194 1.00 87.62 201 LEU A C 1
ATOM 1439 O O . LEU A 1 201 ? 5.984 4.413 -13.050 1.00 87.62 201 LEU A O 1
ATOM 1443 N N . SER A 1 202 ? 5.764 2.527 -14.243 1.00 80.00 202 SER A N 1
ATOM 1444 C CA . SER A 1 202 ? 4.922 3.133 -15.279 1.00 80.00 202 SER A CA 1
ATOM 1445 C C . SER A 1 202 ? 3.584 3.590 -14.717 1.00 80.00 202 SER A C 1
ATOM 1447 O O . SER A 1 202 ? 3.186 4.738 -14.919 1.00 80.00 202 SER A O 1
ATOM 1449 N N . ARG A 1 203 ? 2.924 2.740 -13.920 1.00 84.69 203 ARG A N 1
ATOM 1450 C CA . ARG A 1 203 ? 1.693 3.115 -13.207 1.00 84.69 203 ARG A CA 1
ATOM 1451 C C . ARG A 1 203 ? 1.916 4.301 -12.272 1.00 84.69 203 ARG A C 1
ATOM 1453 O O . ARG A 1 203 ? 1.092 5.204 -12.246 1.00 84.69 203 ARG A O 1
ATOM 1460 N N . LEU A 1 204 ? 3.031 4.331 -11.543 1.00 87.19 204 LEU A N 1
ATOM 1461 C CA . LEU A 1 204 ? 3.398 5.457 -10.685 1.00 87.19 204 LEU A CA 1
ATOM 1462 C C . LEU A 1 204 ? 3.507 6.765 -11.484 1.00 87.19 204 LEU A C 1
ATOM 1464 O O . LEU A 1 204 ? 2.911 7.766 -11.089 1.00 87.19 204 LEU A O 1
ATOM 1468 N N . GLY A 1 205 ? 4.214 6.744 -12.617 1.00 78.56 205 GLY A N 1
ATOM 1469 C CA . GLY A 1 205 ? 4.341 7.895 -13.514 1.00 78.56 205 GLY A CA 1
ATOM 1470 C C . GLY A 1 205 ? 3.003 8.354 -14.100 1.00 78.56 205 GLY A C 1
ATOM 1471 O O . GLY A 1 205 ? 2.751 9.552 -14.167 1.00 78.56 205 GLY A O 1
ATOM 1472 N N . GLN A 1 206 ? 2.114 7.425 -14.462 1.00 80.50 206 GLN A N 1
ATOM 1473 C CA . GLN A 1 206 ? 0.767 7.747 -14.954 1.00 80.50 206 GLN A CA 1
ATOM 1474 C C . GLN A 1 206 ? -0.113 8.371 -13.861 1.00 80.50 206 GLN A C 1
ATOM 1476 O O . GLN A 1 206 ? -0.797 9.359 -14.114 1.00 80.50 206 GLN A O 1
ATOM 1481 N N . THR A 1 207 ? -0.073 7.830 -12.640 1.00 86.62 207 THR A N 1
ATOM 1482 C CA . THR A 1 207 ? -0.908 8.297 -11.523 1.00 86.62 207 THR A CA 1
ATOM 1483 C C . THR A 1 207 ? -0.437 9.636 -10.960 1.00 86.62 207 THR A C 1
ATOM 1485 O O . THR A 1 207 ? -1.256 10.489 -10.626 1.00 86.62 207 THR A O 1
ATOM 1488 N N . LEU A 1 208 ? 0.877 9.833 -10.819 1.00 83.75 208 LEU A N 1
ATOM 1489 C CA . LEU A 1 208 ? 1.437 11.021 -10.169 1.00 83.75 208 LEU A CA 1
ATOM 1490 C C . LEU A 1 208 ? 1.906 12.100 -11.159 1.00 83.75 208 LEU A C 1
ATOM 1492 O O . LEU A 1 208 ? 2.124 13.246 -10.756 1.00 83.75 208 LEU A O 1
ATOM 1496 N N . GLY A 1 209 ? 2.066 11.753 -12.438 1.00 79.25 209 GLY A N 1
ATOM 1497 C CA . GLY A 1 209 ? 2.478 12.665 -13.501 1.00 79.25 209 GLY A CA 1
ATOM 1498 C C . GLY A 1 209 ? 3.795 13.386 -13.179 1.00 79.25 209 GLY A C 1
ATOM 1499 O O . GLY A 1 209 ? 4.787 12.724 -12.864 1.00 79.25 209 GLY A O 1
ATOM 1500 N N . PRO A 1 210 ? 3.824 14.734 -13.204 1.00 75.94 210 PRO A N 1
ATOM 1501 C CA . PRO A 1 210 ? 5.048 15.524 -13.029 1.00 75.94 210 PRO A CA 1
ATOM 1502 C C . PRO A 1 210 ? 5.656 15.412 -11.625 1.00 75.94 210 PRO A C 1
ATOM 1504 O O . PRO A 1 210 ? 6.763 15.886 -11.385 1.00 75.94 210 PRO A O 1
ATOM 1507 N N . ARG A 1 211 ? 4.936 14.804 -10.674 1.00 82.81 211 ARG A N 1
ATOM 1508 C CA . ARG A 1 211 ? 5.444 14.571 -9.323 1.00 82.81 211 ARG A CA 1
ATOM 1509 C C . ARG A 1 211 ? 6.498 13.466 -9.282 1.00 82.81 211 ARG A C 1
ATOM 1511 O O . ARG A 1 211 ? 7.245 13.431 -8.315 1.00 82.81 211 ARG A O 1
ATOM 1518 N N . VAL A 1 212 ? 6.595 12.588 -10.283 1.00 83.62 212 VAL A N 1
ATOM 1519 C CA . VAL A 1 212 ? 7.753 11.689 -10.413 1.00 83.62 212 VAL A CA 1
ATOM 1520 C C . VAL A 1 212 ? 8.852 12.452 -11.144 1.00 83.62 212 VAL A C 1
ATOM 1522 O O . VAL A 1 212 ? 8.787 12.657 -12.353 1.00 83.62 212 VAL A O 1
ATOM 1525 N N . THR A 1 213 ? 9.844 12.918 -10.393 1.00 77.75 213 THR A N 1
ATOM 1526 C CA . THR A 1 213 ? 10.873 13.837 -10.889 1.00 77.75 213 THR A CA 1
ATOM 1527 C C . THR A 1 213 ? 12.027 13.115 -11.568 1.00 77.75 213 THR A C 1
ATOM 1529 O O . THR A 1 213 ? 12.660 13.679 -12.456 1.00 77.75 213 THR A O 1
ATOM 1532 N N . SER A 1 214 ? 12.338 11.894 -11.128 1.00 74.06 214 SER A N 1
ATOM 1533 C CA . SER A 1 214 ? 13.454 11.115 -11.660 1.00 74.06 214 SER A CA 1
ATOM 1534 C C . SER A 1 214 ? 13.329 9.627 -11.339 1.00 74.06 214 SER A C 1
ATOM 1536 O O . SER A 1 214 ? 12.771 9.237 -10.312 1.00 74.06 214 SER A O 1
ATOM 1538 N N . ILE A 1 215 ? 13.900 8.793 -12.207 1.00 79.31 215 ILE A N 1
ATOM 1539 C CA . ILE A 1 215 ? 14.190 7.381 -11.934 1.00 79.31 215 ILE A CA 1
ATOM 1540 C C . ILE A 1 215 ? 15.665 7.152 -12.233 1.00 79.31 215 ILE A C 1
ATOM 1542 O O . ILE A 1 215 ? 16.090 7.320 -13.373 1.00 79.31 215 ILE A O 1
ATOM 1546 N N . ILE A 1 216 ? 16.420 6.794 -11.200 1.00 74.81 216 ILE A N 1
ATOM 1547 C CA . ILE A 1 216 ? 17.875 6.839 -11.150 1.00 74.81 216 ILE A CA 1
ATOM 1548 C C . ILE A 1 216 ? 18.418 5.465 -10.758 1.00 74.81 216 ILE A C 1
ATOM 1550 O O . ILE A 1 216 ? 18.037 4.895 -9.733 1.00 74.81 216 ILE A O 1
ATOM 1554 N N . GLN A 1 217 ? 19.346 4.943 -11.563 1.00 75.44 217 GLN A N 1
ATOM 1555 C CA . GLN A 1 217 ? 20.086 3.730 -11.225 1.00 75.44 217 GLN A CA 1
ATOM 1556 C C . GLN A 1 217 ? 21.171 4.047 -10.192 1.00 75.44 217 GLN A C 1
ATOM 1558 O O . GLN A 1 217 ? 22.013 4.905 -10.431 1.00 75.44 217 GLN A O 1
ATOM 1563 N N . THR A 1 218 ? 21.211 3.339 -9.066 1.00 81.00 218 THR A N 1
ATOM 1564 C CA . THR A 1 218 ? 22.268 3.517 -8.051 1.00 81.00 218 THR A CA 1
ATOM 1565 C C . THR A 1 218 ? 23.627 3.000 -8.514 1.00 81.00 218 THR A C 1
ATOM 1567 O O . THR A 1 218 ? 24.653 3.400 -7.969 1.00 81.00 218 THR A O 1
ATOM 1570 N N . GLN A 1 219 ? 23.639 2.098 -9.499 1.00 75.50 219 GLN A N 1
ATOM 1571 C CA . GLN A 1 219 ? 24.839 1.526 -10.101 1.00 75.50 219 GLN A CA 1
ATOM 1572 C C . GLN A 1 219 ? 24.629 1.342 -11.611 1.00 75.50 219 GLN A C 1
ATOM 1574 O O . GLN A 1 219 ? 23.553 0.881 -12.009 1.00 75.50 219 GLN A O 1
ATOM 1579 N N . PRO A 1 220 ? 25.635 1.646 -12.452 1.00 64.56 220 PRO A N 1
ATOM 1580 C CA . PRO A 1 220 ? 25.540 1.430 -13.891 1.00 64.56 220 PRO A CA 1
ATOM 1581 C C . PRO A 1 220 ? 25.407 -0.060 -14.220 1.00 64.56 220 PRO A C 1
ATOM 1583 O O . PRO A 1 220 ? 26.350 -0.834 -14.069 1.00 64.56 220 PRO A O 1
ATOM 1586 N N . ALA A 1 221 ? 24.234 -0.456 -14.699 1.00 68.81 221 ALA A N 1
ATOM 1587 C CA . ALA A 1 221 ? 23.951 -1.801 -15.183 1.00 68.81 221 ALA A CA 1
ATOM 1588 C C . ALA A 1 221 ? 22.840 -1.752 -16.239 1.00 68.81 221 ALA A C 1
ATOM 1590 O O . ALA A 1 221 ? 22.236 -0.707 -16.488 1.00 68.81 221 ALA A O 1
ATOM 1591 N N . ASP A 1 222 ? 22.608 -2.878 -16.896 1.00 64.88 222 ASP A N 1
ATOM 1592 C CA . ASP A 1 222 ? 21.722 -2.952 -18.050 1.00 64.88 222 ASP A CA 1
ATOM 1593 C C . ASP A 1 222 ? 20.250 -3.048 -17.599 1.00 64.88 222 ASP A C 1
ATOM 1595 O O . ASP A 1 222 ? 19.919 -3.828 -16.707 1.00 64.88 222 ASP A O 1
ATOM 1599 N N . LEU A 1 223 ? 19.355 -2.256 -18.205 1.00 68.25 223 LEU A N 1
ATOM 1600 C CA . LEU A 1 223 ? 17.916 -2.250 -17.894 1.00 68.25 223 LEU A CA 1
ATOM 1601 C C . LEU A 1 223 ? 17.131 -3.237 -18.768 1.00 68.25 223 LEU A C 1
ATOM 1603 O O . LEU A 1 223 ? 16.749 -2.949 -19.900 1.00 68.25 223 LEU A O 1
ATOM 1607 N N . VAL A 1 224 ? 16.822 -4.404 -18.219 1.00 69.31 224 VAL A N 1
ATOM 1608 C CA . VAL A 1 224 ? 16.088 -5.473 -18.903 1.00 69.31 224 VAL A CA 1
ATOM 1609 C C . VAL A 1 224 ? 14.605 -5.110 -19.055 1.00 69.31 224 VAL A C 1
ATOM 1611 O O . VAL A 1 224 ? 13.810 -5.367 -18.156 1.00 69.31 224 VAL A O 1
ATOM 1614 N N . LEU A 1 225 ? 14.214 -4.541 -20.199 1.00 69.06 225 LEU A N 1
ATOM 1615 C CA . LEU A 1 225 ? 12.814 -4.227 -20.516 1.00 69.06 225 LEU A CA 1
ATOM 1616 C C . LEU A 1 225 ? 12.280 -5.102 -21.651 1.00 69.06 225 LEU A C 1
ATOM 1618 O O . LEU A 1 225 ? 13.004 -5.473 -22.575 1.00 69.06 225 LEU A O 1
ATOM 1622 N N . ASN A 1 226 ? 10.983 -5.393 -21.611 1.00 60.53 226 ASN A N 1
ATOM 1623 C CA . ASN A 1 226 ? 10.283 -5.999 -22.736 1.00 60.53 226 ASN A CA 1
ATOM 1624 C C . ASN A 1 226 ? 9.730 -4.931 -23.690 1.00 60.53 226 ASN A C 1
ATOM 1626 O O . ASN A 1 226 ? 9.673 -3.736 -23.403 1.00 60.53 226 ASN A O 1
ATOM 1630 N N . ALA A 1 227 ? 9.279 -5.373 -24.853 1.00 54.69 227 ALA A N 1
ATOM 1631 C CA . ALA A 1 227 ? 8.862 -4.456 -25.893 1.00 54.69 227 ALA A CA 1
ATOM 1632 C C . ALA A 1 227 ? 7.549 -3.698 -25.615 1.00 54.69 227 ALA A C 1
ATOM 1634 O O . ALA A 1 227 ? 7.369 -2.596 -26.128 1.00 54.69 227 ALA A O 1
ATOM 1635 N N . ARG A 1 228 ? 6.663 -4.231 -24.760 1.00 62.34 228 ARG A N 1
ATOM 1636 C CA . ARG A 1 228 ? 5.494 -3.486 -24.259 1.00 62.34 228 ARG A CA 1
ATOM 1637 C C . ARG A 1 228 ? 5.946 -2.338 -23.363 1.00 62.34 228 ARG A C 1
ATOM 1639 O O . ARG A 1 228 ? 5.430 -1.234 -23.475 1.00 62.34 228 ARG A O 1
ATOM 1646 N N . GLN A 1 229 ? 6.904 -2.604 -22.481 1.00 64.12 229 GLN A N 1
ATOM 1647 C CA . GLN A 1 229 ? 7.445 -1.632 -21.532 1.00 64.12 229 GLN A CA 1
ATOM 1648 C C . GLN A 1 229 ? 8.111 -0.447 -22.244 1.00 64.12 229 GLN A C 1
ATOM 1650 O O . GLN A 1 229 ? 7.972 0.686 -21.799 1.00 64.12 229 GLN A O 1
ATOM 1655 N N . LEU A 1 230 ? 8.726 -0.674 -23.407 1.00 57.53 230 LEU A N 1
ATOM 1656 C CA . LEU A 1 230 ? 9.276 0.391 -24.253 1.00 57.53 230 LEU A CA 1
ATOM 1657 C C . LEU A 1 230 ? 8.236 1.308 -24.911 1.00 57.53 230 LEU A C 1
ATOM 1659 O O . LEU A 1 230 ? 8.593 2.389 -25.366 1.00 57.53 230 LEU A O 1
ATOM 1663 N N . GLN A 1 231 ? 6.979 0.873 -25.004 1.00 51.53 231 GLN A N 1
ATOM 1664 C CA . GLN A 1 231 ? 5.897 1.618 -25.655 1.00 51.53 231 GLN A CA 1
ATOM 1665 C C . GLN A 1 231 ? 5.026 2.396 -24.660 1.00 51.53 231 GLN A C 1
ATOM 1667 O O . GLN A 1 231 ? 4.077 3.053 -25.084 1.00 51.53 231 GLN A O 1
ATOM 1672 N N . MET A 1 232 ? 5.281 2.284 -23.350 1.00 51.78 232 MET A N 1
ATOM 1673 C CA . MET A 1 232 ? 4.488 2.983 -22.341 1.00 51.78 232 MET A CA 1
ATOM 1674 C C . MET A 1 232 ? 4.937 4.443 -22.229 1.00 51.78 232 MET A C 1
ATOM 1676 O O . MET A 1 232 ? 6.101 4.712 -21.944 1.00 51.78 232 MET A O 1
ATOM 1680 N N . ASP A 1 233 ? 3.996 5.372 -22.408 1.00 47.88 233 ASP A N 1
ATOM 1681 C CA . ASP A 1 233 ? 4.217 6.813 -22.268 1.00 47.88 233 ASP A CA 1
ATOM 1682 C C . ASP A 1 233 ? 4.549 7.172 -20.810 1.00 47.88 233 ASP A C 1
ATOM 1684 O O . ASP A 1 233 ? 3.669 7.308 -19.956 1.00 47.88 233 ASP A O 1
ATOM 1688 N N . PHE A 1 234 ? 5.838 7.310 -20.500 1.00 51.16 234 PHE A N 1
ATOM 1689 C CA . PHE A 1 234 ? 6.283 7.885 -19.234 1.00 51.16 234 PHE A CA 1
ATOM 1690 C C . PHE A 1 234 ? 6.272 9.412 -19.332 1.00 51.16 234 PHE A C 1
ATOM 1692 O O . PHE A 1 234 ? 7.049 9.998 -20.079 1.00 51.16 234 PHE A O 1
ATOM 1699 N N . ASN A 1 235 ? 5.444 10.067 -18.514 1.00 41.97 235 ASN A N 1
ATOM 1700 C CA . ASN A 1 235 ? 5.528 11.520 -18.298 1.00 41.97 235 ASN A CA 1
ATOM 1701 C C . ASN A 1 235 ? 6.725 11.926 -17.412 1.00 41.97 235 ASN A C 1
ATOM 1703 O O . ASN A 1 235 ? 7.060 13.105 -17.336 1.00 41.97 235 ASN A O 1
ATOM 1707 N N . ALA A 1 236 ? 7.356 10.969 -16.724 1.00 45.81 236 ALA A N 1
ATOM 1708 C CA . ALA A 1 236 ? 8.490 11.193 -15.833 1.00 45.81 236 ALA A CA 1
ATOM 1709 C C . ALA A 1 236 ? 9.816 10.925 -16.553 1.00 45.81 236 ALA A C 1
ATOM 1711 O O . ALA A 1 236 ? 9.987 9.867 -17.160 1.00 45.81 236 ALA A O 1
ATOM 1712 N N . ALA A 1 237 ? 10.772 11.848 -16.454 1.00 43.62 237 ALA A N 1
ATOM 1713 C CA . ALA A 1 237 ? 12.106 11.646 -17.005 1.00 43.62 237 ALA A CA 1
ATOM 1714 C C . ALA A 1 237 ? 12.833 10.510 -16.255 1.00 43.62 237 ALA A C 1
ATOM 1716 O O . ALA A 1 237 ? 13.012 10.559 -15.037 1.00 43.62 237 ALA A O 1
ATOM 1717 N N . LEU A 1 238 ? 13.280 9.482 -16.974 1.00 49.62 238 LEU A N 1
ATOM 1718 C CA . LEU A 1 238 ? 14.294 8.546 -16.477 1.00 49.62 238 LEU A CA 1
ATOM 1719 C C . LEU A 1 238 ? 15.648 9.296 -16.497 1.00 49.62 238 LEU A C 1
ATOM 1721 O O . LEU A 1 238 ? 15.964 9.922 -17.505 1.00 49.62 238 LEU A O 1
ATOM 1725 N N . ILE A 1 239 ? 16.435 9.310 -15.414 1.00 44.22 239 ILE A N 1
ATOM 1726 C CA . ILE A 1 239 ? 17.651 10.148 -15.285 1.00 44.22 239 ILE A CA 1
ATOM 1727 C C . ILE A 1 239 ? 18.814 9.300 -14.745 1.00 44.22 239 ILE A C 1
ATOM 1729 O O . ILE A 1 239 ? 18.696 8.698 -13.689 1.00 44.22 239 ILE A O 1
ATOM 1733 N N . ASP A 1 240 ? 19.961 9.263 -15.426 1.00 38.41 240 ASP A N 1
ATOM 1734 C CA . ASP A 1 240 ? 21.197 8.637 -14.916 1.00 38.41 240 ASP A CA 1
ATOM 1735 C C . ASP A 1 240 ? 21.954 9.618 -13.991 1.00 38.41 240 ASP A C 1
ATOM 1737 O O . ASP A 1 240 ? 22.127 10.787 -14.362 1.00 38.41 240 ASP A O 1
ATOM 1741 N N .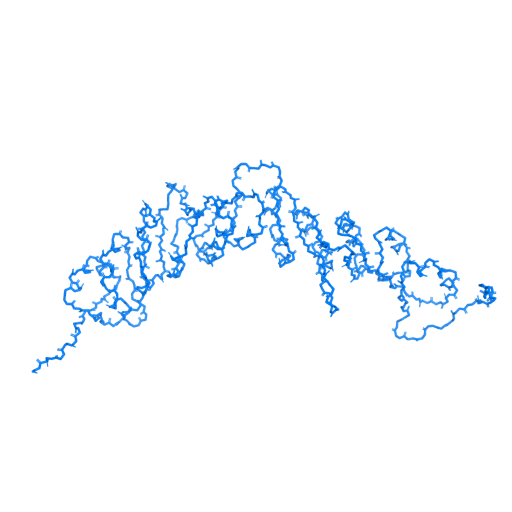 PRO A 1 241 ? 22.420 9.195 -12.798 1.00 33.66 241 PRO A N 1
ATOM 1742 C CA . PRO A 1 241 ? 23.019 10.108 -11.819 1.00 33.66 241 PRO A CA 1
ATOM 1743 C C . PRO A 1 241 ? 24.433 10.580 -12.173 1.00 33.66 241 PRO A C 1
ATOM 1745 O O . PRO A 1 241 ? 24.934 11.510 -11.545 1.00 33.66 241 PRO A O 1
ATOM 1748 N N . THR A 1 242 ? 25.093 9.962 -13.152 1.00 33.66 242 THR A N 1
ATOM 1749 C CA . THR A 1 242 ? 26.478 10.291 -13.524 1.00 33.66 242 THR A CA 1
ATOM 1750 C C . THR A 1 242 ? 26.560 11.390 -14.585 1.00 33.66 242 THR A C 1
ATOM 1752 O O . THR A 1 242 ? 27.595 12.035 -14.731 1.00 33.66 242 THR A O 1
ATOM 1755 N N . THR A 1 243 ? 25.479 11.614 -15.331 1.00 38.09 243 THR A N 1
ATOM 1756 C CA . THR A 1 243 ? 25.469 12.462 -16.537 1.00 38.09 243 THR A CA 1
ATOM 1757 C C . THR A 1 243 ? 24.287 13.437 -16.591 1.00 38.09 243 THR A C 1
ATOM 1759 O O . THR A 1 243 ? 24.242 14.282 -17.483 1.00 38.09 243 THR A O 1
ATOM 1762 N N . GLY A 1 244 ? 23.333 13.348 -15.652 1.00 38.84 244 GLY A N 1
ATOM 1763 C CA . GLY A 1 244 ? 22.139 14.204 -15.613 1.00 38.84 244 GLY A CA 1
ATOM 1764 C C . GLY A 1 244 ? 21.137 13.927 -16.739 1.00 38.84 244 GLY A C 1
ATOM 1765 O O . GLY A 1 244 ? 20.200 14.697 -16.937 1.00 38.84 244 GLY A O 1
ATOM 1766 N N . ILE A 1 245 ? 21.345 12.845 -17.492 1.00 36.62 245 ILE A N 1
ATOM 1767 C CA . ILE A 1 245 ? 20.638 12.469 -18.715 1.00 36.62 245 ILE A CA 1
ATOM 1768 C C . ILE A 1 245 ? 20.714 10.936 -18.837 1.00 36.62 245 ILE A C 1
ATOM 1770 O O . ILE A 1 245 ? 21.746 10.388 -18.509 1.00 36.62 245 ILE A O 1
ATOM 1774 N N . LEU A 1 246 ? 19.692 10.210 -19.318 1.00 41.59 246 LEU A N 1
ATOM 1775 C CA . LEU A 1 246 ? 19.788 8.755 -19.591 1.00 41.59 246 LEU A CA 1
ATOM 1776 C C . LEU A 1 246 ? 21.111 8.363 -20.287 1.00 41.59 246 LEU A C 1
ATOM 1778 O O . LEU A 1 246 ? 21.226 8.558 -21.496 1.00 41.59 246 LEU A O 1
ATOM 1782 N N . SER A 1 247 ? 22.081 7.779 -19.573 1.00 32.28 247 SER A N 1
ATOM 1783 C CA . SER A 1 247 ? 23.324 7.284 -20.190 1.00 32.28 247 SER A CA 1
ATOM 1784 C C . SER A 1 247 ? 23.433 5.768 -20.298 1.00 32.28 247 SER A C 1
ATOM 1786 O O . SER A 1 247 ? 24.416 5.285 -20.860 1.00 32.28 247 SER A O 1
ATOM 1788 N N . LYS A 1 248 ? 22.426 4.984 -19.890 1.00 36.72 248 LYS A N 1
ATOM 1789 C CA . LYS A 1 248 ? 22.444 3.545 -20.194 1.00 36.72 248 LYS A CA 1
ATOM 1790 C C . LYS A 1 248 ? 21.082 2.851 -20.106 1.00 36.72 248 LYS A C 1
ATOM 1792 O O . LYS A 1 248 ? 20.869 1.958 -19.295 1.00 36.72 248 LYS A O 1
ATOM 1797 N N . LEU A 1 249 ? 20.157 3.173 -21.014 1.00 39.22 249 LEU A N 1
ATOM 1798 C CA . LEU A 1 249 ? 19.164 2.156 -21.375 1.00 39.22 249 LEU A CA 1
ATOM 1799 C C . LEU A 1 249 ? 19.946 1.061 -22.114 1.00 39.22 249 LEU A C 1
ATOM 1801 O O . LEU A 1 249 ? 20.624 1.373 -23.088 1.00 39.22 249 LEU A O 1
ATOM 1805 N N . ILE A 1 250 ? 19.926 -0.174 -21.615 1.00 37.72 250 ILE A N 1
ATOM 1806 C CA . ILE A 1 250 ? 20.289 -1.375 -22.376 1.00 37.72 250 ILE A CA 1
ATOM 1807 C C . ILE A 1 250 ? 19.103 -2.291 -22.255 1.00 37.72 250 ILE A C 1
ATOM 1809 O O . ILE A 1 250 ? 18.981 -3.008 -21.274 1.00 37.72 250 ILE A O 1
ATOM 1813 N N . VAL A 1 251 ? 18.227 -2.234 -23.250 1.00 42.56 251 VAL A N 1
ATOM 1814 C CA . VAL A 1 251 ? 17.061 -3.104 -23.302 1.00 42.56 251 VAL A CA 1
ATOM 1815 C C . VAL A 1 251 ? 17.542 -4.520 -23.530 1.00 42.56 251 VAL A C 1
ATOM 1817 O O . VAL A 1 251 ? 18.016 -4.823 -24.617 1.00 42.56 251 VAL A O 1
ATOM 1820 N N . ASN A 1 252 ? 17.433 -5.367 -22.518 1.00 38.00 252 ASN A N 1
ATOM 1821 C CA . ASN A 1 252 ? 17.748 -6.778 -22.631 1.00 38.00 252 ASN A CA 1
ATOM 1822 C C . ASN A 1 252 ? 16.440 -7.543 -22.903 1.00 38.00 252 ASN A C 1
ATOM 1824 O O . ASN A 1 252 ? 15.555 -7.557 -22.052 1.00 38.00 252 ASN A O 1
ATOM 1828 N N . SER A 1 253 ? 16.324 -8.194 -24.066 1.00 42.25 253 SER A N 1
ATOM 1829 C CA . SER A 1 253 ? 15.105 -8.884 -24.564 1.00 42.25 253 SER A CA 1
ATOM 1830 C C . SER A 1 253 ? 14.082 -8.021 -25.314 1.00 42.25 253 SER A C 1
ATOM 1832 O O . SER A 1 253 ? 12.895 -8.360 -25.360 1.00 42.25 253 SER A O 1
ATOM 1834 N N . ALA A 1 254 ? 14.522 -6.941 -25.966 1.00 48.62 254 ALA A N 1
ATOM 1835 C CA . ALA A 1 254 ? 13.703 -6.331 -27.011 1.00 48.62 254 ALA A CA 1
ATOM 1836 C C . ALA A 1 254 ? 13.543 -7.325 -28.172 1.00 48.62 254 ALA A C 1
ATOM 1838 O O . ALA A 1 254 ? 14.531 -7.739 -28.788 1.00 48.62 254 ALA A O 1
ATOM 1839 N N . LYS A 1 255 ? 12.289 -7.704 -28.437 1.00 54.88 255 LYS A N 1
ATOM 1840 C CA . LYS A 1 255 ? 11.901 -8.449 -29.631 1.00 54.88 255 LYS A CA 1
ATOM 1841 C C . LYS A 1 255 ? 11.817 -7.490 -30.813 1.00 54.88 255 LYS A C 1
ATOM 1843 O O . LYS A 1 255 ? 11.350 -6.364 -30.684 1.00 54.88 255 LYS A O 1
ATOM 1848 N N . VAL A 1 256 ? 12.238 -7.972 -31.970 1.00 53.28 256 VAL A N 1
ATOM 1849 C CA . VAL A 1 256 ? 12.190 -7.305 -33.271 1.00 53.28 256 VAL A CA 1
ATOM 1850 C C . VAL A 1 256 ? 10.733 -7.151 -33.765 1.00 53.28 256 VAL A C 1
ATOM 1852 O O . VAL A 1 256 ? 10.470 -6.371 -34.672 1.00 53.28 256 VAL A O 1
ATOM 1855 N N . THR A 1 257 ? 9.767 -7.831 -33.124 1.00 49.94 257 THR A N 1
ATOM 1856 C CA . THR A 1 257 ? 8.317 -7.762 -33.412 1.00 49.94 257 THR A CA 1
ATOM 1857 C C . THR A 1 257 ? 7.634 -6.441 -33.086 1.00 49.94 257 THR A C 1
ATOM 1859 O O . THR A 1 257 ? 6.491 -6.238 -33.494 1.00 49.94 257 THR A O 1
ATOM 1862 N N . ASP A 1 258 ? 8.296 -5.564 -32.343 1.00 52.81 258 ASP A N 1
ATOM 1863 C CA . ASP A 1 258 ? 7.707 -4.343 -31.821 1.00 52.81 258 ASP A CA 1
ATOM 1864 C C . ASP A 1 258 ? 8.402 -3.125 -32.430 1.00 52.81 258 ASP A C 1
ATOM 1866 O O . ASP A 1 258 ? 9.627 -3.133 -32.556 1.00 52.81 258 ASP A O 1
ATOM 1870 N N . PRO A 1 259 ? 7.663 -2.077 -32.830 1.00 51.00 259 PRO A N 1
ATOM 1871 C CA . PRO A 1 259 ? 8.245 -0.923 -33.500 1.00 51.00 259 PRO A CA 1
ATOM 1872 C C . PRO A 1 259 ? 9.212 -0.182 -32.564 1.00 51.00 259 PRO A C 1
ATOM 1874 O O . PRO A 1 259 ? 8.827 0.719 -31.818 1.00 51.00 259 PRO A O 1
ATOM 1877 N N . ILE A 1 260 ? 10.499 -0.537 -32.650 1.00 52.56 260 ILE A N 1
ATOM 1878 C CA . ILE A 1 260 ? 11.633 0.183 -32.046 1.00 52.56 260 ILE A CA 1
ATOM 1879 C C . ILE A 1 260 ? 11.645 1.653 -32.529 1.00 52.56 260 ILE A C 1
ATOM 1881 O O . ILE A 1 260 ? 12.171 2.529 -31.850 1.00 52.56 260 ILE A O 1
ATOM 1885 N N . THR A 1 261 ? 10.966 1.953 -33.641 1.00 53.72 261 THR A N 1
ATOM 1886 C CA . THR A 1 261 ? 10.735 3.295 -34.194 1.00 53.72 261 THR A CA 1
ATOM 1887 C C . THR A 1 261 ? 9.966 4.256 -33.281 1.00 53.72 261 THR A C 1
ATOM 1889 O O . THR A 1 261 ? 10.129 5.461 -33.427 1.00 53.72 261 THR A O 1
ATOM 1892 N N . LYS A 1 262 ? 9.174 3.786 -32.301 1.00 50.84 262 LYS A N 1
ATOM 1893 C CA . LYS A 1 262 ? 8.596 4.690 -31.278 1.00 50.84 262 LYS A CA 1
ATOM 1894 C C . LYS A 1 262 ? 9.636 5.169 -30.257 1.00 50.84 262 LYS A C 1
ATOM 1896 O O . LYS A 1 262 ? 9.540 6.282 -29.748 1.00 50.84 262 LYS A O 1
ATOM 1901 N N . VAL A 1 263 ? 10.654 4.349 -29.986 1.00 50.34 263 VAL A N 1
ATOM 1902 C CA . VAL A 1 263 ? 11.718 4.649 -29.014 1.00 50.34 263 VAL A CA 1
ATOM 1903 C C . VAL A 1 263 ? 12.691 5.700 -29.573 1.00 50.34 263 VAL A C 1
ATOM 1905 O O . VAL A 1 263 ? 13.299 6.454 -28.819 1.00 50.34 263 VAL A O 1
ATOM 1908 N N . THR A 1 264 ? 12.833 5.820 -30.896 1.00 49.47 264 THR A N 1
ATOM 1909 C CA . THR A 1 264 ? 13.755 6.779 -31.540 1.00 49.47 264 THR A CA 1
ATOM 1910 C C . THR A 1 264 ? 13.252 8.223 -31.562 1.00 49.47 264 THR A C 1
ATOM 1912 O O . THR A 1 264 ? 14.066 9.128 -31.720 1.00 49.47 264 THR A O 1
ATOM 1915 N N . THR A 1 265 ? 11.954 8.471 -31.349 1.00 48.78 265 THR A N 1
ATOM 1916 C CA . THR A 1 265 ? 11.367 9.826 -31.383 1.00 48.78 265 THR A CA 1
ATOM 1917 C C . THR A 1 265 ? 11.105 10.440 -30.005 1.00 48.78 265 THR A C 1
ATOM 1919 O O . THR A 1 265 ? 10.898 11.646 -29.912 1.00 48.78 265 THR A O 1
ATOM 1922 N N . GLN A 1 266 ? 11.086 9.632 -28.939 1.00 45.94 266 GLN A N 1
ATOM 1923 C CA . GLN A 1 266 ? 10.680 10.064 -27.591 1.00 45.94 266 GLN A CA 1
ATOM 1924 C C . GLN A 1 266 ? 11.856 10.489 -26.698 1.00 45.94 266 GLN A C 1
ATOM 1926 O O . GLN A 1 266 ? 11.674 11.263 -25.761 1.00 45.94 266 GLN A O 1
ATOM 1931 N N . TYR A 1 267 ? 13.070 10.022 -26.999 1.00 46.59 267 TYR A N 1
ATOM 1932 C CA . TYR A 1 267 ? 14.264 10.285 -26.198 1.00 46.59 267 TYR A CA 1
ATOM 1933 C C . TYR A 1 267 ? 15.262 11.123 -27.004 1.00 46.59 267 TYR A C 1
ATOM 1935 O O . TYR A 1 267 ? 15.803 10.669 -28.007 1.00 46.59 267 TYR A O 1
ATOM 1943 N N . THR A 1 268 ? 15.534 12.351 -26.558 1.00 41.00 268 THR A N 1
ATOM 1944 C CA . THR A 1 268 ? 16.499 13.282 -27.180 1.00 41.00 268 THR A CA 1
ATOM 1945 C C . THR A 1 268 ? 17.960 12.975 -26.826 1.00 41.00 268 THR A C 1
ATOM 1947 O O . THR A 1 268 ? 18.861 13.747 -27.150 1.00 41.00 268 THR A O 1
ATOM 1950 N N . THR A 1 269 ? 18.214 11.858 -26.141 1.00 44.19 269 THR A N 1
ATOM 1951 C CA . THR A 1 269 ? 19.480 11.553 -25.469 1.00 44.19 269 THR A CA 1
ATOM 1952 C C . THR A 1 269 ? 20.010 10.178 -25.903 1.00 44.19 269 THR A C 1
ATOM 1954 O O . THR A 1 269 ? 19.221 9.294 -26.243 1.00 44.19 269 THR A O 1
ATOM 1957 N N . PRO A 1 270 ? 21.339 9.966 -25.969 1.00 52.25 270 PRO A N 1
ATOM 1958 C CA . PRO A 1 270 ? 21.904 8.767 -26.584 1.00 52.25 270 PRO A CA 1
ATOM 1959 C C . PRO A 1 270 ? 21.715 7.517 -25.709 1.00 52.25 270 PRO A C 1
ATOM 1961 O O . PRO A 1 270 ? 22.333 7.380 -24.660 1.00 52.25 270 PRO A O 1
ATOM 1964 N N . TYR A 1 271 ? 20.926 6.556 -26.193 1.00 57.91 271 TYR A N 1
ATOM 1965 C CA . TYR A 1 271 ? 20.721 5.245 -25.567 1.00 57.91 271 TYR A CA 1
ATOM 1966 C C . TYR A 1 271 ? 21.282 4.088 -26.416 1.00 57.91 271 TYR A C 1
ATOM 1968 O O . TYR A 1 271 ? 21.704 4.287 -27.565 1.00 57.91 271 TYR A O 1
ATOM 1976 N N . ARG A 1 272 ? 21.317 2.871 -25.847 1.00 62.88 272 ARG A N 1
ATOM 1977 C CA . ARG A 1 272 ? 21.714 1.640 -26.544 1.00 62.88 272 ARG A CA 1
ATOM 1978 C C . ARG A 1 272 ? 20.668 0.519 -26.376 1.00 62.88 272 ARG A C 1
ATOM 1980 O O . ARG A 1 272 ? 19.895 0.496 -25.433 1.00 62.88 272 ARG A O 1
ATOM 1987 N N . ILE A 1 273 ? 20.599 -0.427 -27.303 1.00 67.38 273 ILE A N 1
ATOM 1988 C CA . ILE A 1 273 ? 19.633 -1.537 -27.286 1.00 67.38 273 ILE A CA 1
ATOM 1989 C C . ILE A 1 273 ? 20.385 -2.846 -27.534 1.00 67.38 273 ILE A C 1
ATOM 1991 O O . ILE A 1 273 ? 21.133 -2.949 -28.507 1.00 67.38 273 ILE A O 1
ATOM 1995 N N . ALA A 1 274 ? 20.176 -3.844 -26.672 1.00 71.50 274 ALA A N 1
ATOM 1996 C CA . ALA A 1 274 ? 20.668 -5.208 -26.854 1.00 71.50 274 ALA A CA 1
ATOM 1997 C C . ALA A 1 274 ? 19.498 -6.126 -27.253 1.00 71.50 274 ALA A C 1
ATOM 1999 O O . ALA A 1 274 ? 18.782 -6.682 -26.418 1.00 71.50 274 ALA A O 1
ATOM 2000 N N . LEU A 1 275 ? 19.270 -6.280 -28.556 1.00 75.75 275 LEU A N 1
ATOM 2001 C CA . LEU A 1 275 ? 18.152 -7.077 -29.060 1.00 75.75 275 LEU A CA 1
ATOM 2002 C C . LEU A 1 275 ? 18.350 -8.559 -28.731 1.00 75.75 275 LEU A C 1
ATOM 2004 O O . LEU A 1 275 ? 19.434 -9.099 -28.946 1.00 75.75 275 LEU A O 1
ATOM 2008 N N . GLN A 1 276 ? 17.296 -9.234 -28.262 1.00 77.88 276 GLN A N 1
ATOM 2009 C CA . GLN A 1 276 ? 17.273 -10.697 -28.185 1.00 77.88 276 GLN A CA 1
ATOM 2010 C C . GLN A 1 276 ? 15.980 -11.226 -28.794 1.00 77.88 276 GLN A C 1
ATOM 2012 O O . GLN A 1 276 ? 14.898 -10.983 -28.259 1.00 77.88 276 GLN A O 1
ATOM 2017 N N . ASP A 1 277 ? 16.082 -11.963 -29.896 1.00 77.81 277 ASP A N 1
ATOM 2018 C CA . ASP A 1 277 ? 14.908 -12.511 -30.572 1.00 77.81 277 ASP A CA 1
ATOM 2019 C C . ASP A 1 277 ? 15.242 -13.761 -31.391 1.00 77.81 277 ASP A C 1
ATOM 2021 O O . ASP A 1 277 ? 16.397 -14.095 -31.622 1.00 77.81 277 ASP A O 1
ATOM 2025 N N . THR A 1 278 ? 14.225 -14.486 -31.832 1.00 85.50 278 THR A N 1
ATOM 2026 C CA . THR A 1 278 ? 14.367 -15.633 -32.726 1.00 85.50 278 THR A CA 1
ATOM 2027 C C . THR A 1 278 ? 14.825 -15.204 -34.122 1.00 85.50 278 THR A C 1
ATOM 2029 O O . THR A 1 278 ? 14.494 -14.120 -34.606 1.00 85.50 278 THR A O 1
ATOM 2032 N N . SER A 1 279 ? 15.529 -16.097 -34.819 1.00 88.44 279 SER A N 1
ATOM 2033 C CA . SER A 1 279 ? 15.961 -15.906 -36.215 1.00 88.44 279 SER A CA 1
ATOM 2034 C C . SER A 1 279 ? 14.798 -15.552 -37.153 1.00 88.44 279 SER A C 1
ATOM 2036 O O . SER A 1 279 ? 14.953 -14.731 -38.055 1.00 88.44 279 SER A O 1
ATOM 2038 N N . ALA A 1 280 ? 13.617 -16.135 -36.916 1.00 85.19 280 ALA A N 1
ATOM 2039 C CA . ALA A 1 280 ? 12.405 -15.868 -37.687 1.00 85.19 280 ALA A CA 1
ATOM 2040 C C . ALA A 1 280 ? 11.932 -14.414 -37.532 1.00 85.19 280 ALA A C 1
ATOM 2042 O O . ALA A 1 280 ? 11.614 -13.763 -38.525 1.00 85.19 280 ALA A O 1
ATOM 2043 N N . ASN A 1 281 ? 11.941 -13.882 -36.308 1.00 80.50 281 ASN A N 1
ATOM 2044 C CA . ASN A 1 281 ? 11.561 -12.493 -36.058 1.00 80.50 281 ASN A CA 1
ATOM 2045 C C . ASN A 1 281 ? 12.612 -11.514 -36.587 1.00 80.50 281 ASN A C 1
ATOM 2047 O O . ASN A 1 281 ? 12.248 -10.540 -37.235 1.00 80.50 281 ASN A O 1
ATOM 2051 N N . ILE A 1 282 ? 13.905 -11.803 -36.406 1.00 86.25 282 ILE A N 1
ATOM 2052 C CA . ILE A 1 282 ? 14.980 -10.982 -36.989 1.00 86.25 282 ILE A CA 1
ATOM 2053 C C . ILE A 1 282 ? 14.841 -10.917 -38.516 1.00 86.25 282 ILE A C 1
ATOM 2055 O O . ILE A 1 282 ? 14.954 -9.840 -39.087 1.00 86.25 282 ILE A O 1
ATOM 2059 N N . SER A 1 283 ? 14.527 -12.042 -39.169 1.00 88.69 283 SER A N 1
ATOM 2060 C CA . SER A 1 283 ? 14.278 -12.081 -40.618 1.00 88.69 283 SER A CA 1
ATOM 2061 C C . SER A 1 283 ? 13.051 -11.258 -41.012 1.00 88.69 283 SER A C 1
ATOM 2063 O O . SER A 1 283 ? 13.089 -10.509 -41.982 1.00 88.69 283 SER A O 1
ATOM 2065 N N . ARG A 1 284 ? 11.957 -11.385 -40.249 1.00 84.00 284 ARG A N 1
ATOM 2066 C CA . ARG A 1 284 ? 10.673 -10.742 -40.549 1.00 84.00 284 ARG A CA 1
ATOM 2067 C C . ARG A 1 284 ? 10.724 -9.217 -40.475 1.00 84.00 284 ARG A C 1
ATOM 2069 O O . ARG A 1 284 ? 10.022 -8.582 -41.253 1.00 84.00 284 ARG A O 1
ATOM 2076 N N . TYR A 1 285 ? 11.507 -8.642 -39.561 1.00 80.56 285 TYR A N 1
ATOM 2077 C CA . TYR A 1 285 ? 11.620 -7.181 -39.427 1.00 80.56 285 TYR A CA 1
ATOM 2078 C C . TYR A 1 285 ? 13.052 -6.668 -39.610 1.00 80.56 285 TYR A C 1
ATOM 2080 O O . TYR A 1 285 ? 13.448 -5.662 -39.019 1.00 80.56 285 TYR A O 1
ATOM 2088 N N . VAL A 1 286 ? 13.825 -7.339 -40.468 1.00 86.25 286 VAL A N 1
ATOM 2089 C CA . VAL A 1 286 ? 15.180 -6.914 -40.849 1.00 86.25 286 VAL A CA 1
ATOM 2090 C C . VAL A 1 286 ? 15.203 -5.482 -41.396 1.00 86.25 286 VAL A C 1
ATOM 2092 O O . VAL A 1 286 ? 16.157 -4.750 -41.150 1.00 86.25 286 VAL A O 1
ATOM 2095 N N . ASP A 1 287 ? 14.121 -5.057 -42.052 1.00 85.25 287 ASP A N 1
ATOM 2096 C CA . ASP A 1 287 ? 13.986 -3.743 -42.692 1.00 85.25 287 ASP A CA 1
ATOM 2097 C C . ASP A 1 287 ? 13.948 -2.577 -41.697 1.00 85.25 287 ASP A C 1
ATOM 2099 O O . ASP A 1 287 ? 14.244 -1.447 -42.068 1.00 85.25 287 ASP A O 1
ATOM 2103 N N . VAL A 1 288 ? 13.636 -2.846 -40.424 1.00 79.44 288 VAL A N 1
ATOM 2104 C CA . VAL A 1 288 ? 13.608 -1.831 -39.355 1.00 79.44 288 VAL A CA 1
ATOM 2105 C C . VAL A 1 288 ? 14.994 -1.638 -38.731 1.00 79.44 288 VAL A C 1
ATOM 2107 O O . VAL A 1 288 ? 15.302 -0.577 -38.190 1.00 79.44 288 VAL A O 1
ATOM 2110 N N . LEU A 1 289 ? 15.870 -2.647 -38.809 1.00 82.06 289 LEU A N 1
ATOM 2111 C CA . LEU A 1 289 ? 17.193 -2.611 -38.179 1.00 82.06 289 LEU A CA 1
ATOM 2112 C C . LEU A 1 289 ? 18.094 -1.445 -38.640 1.00 82.06 289 LEU A C 1
ATOM 2114 O O . LEU A 1 289 ? 18.793 -0.895 -37.784 1.00 82.06 289 LEU A O 1
ATOM 2118 N N . PRO A 1 290 ? 18.094 -1.021 -39.923 1.00 85.94 290 PRO A N 1
ATOM 2119 C CA . PRO A 1 290 ? 18.836 0.159 -40.364 1.00 85.94 290 PRO A CA 1
ATOM 2120 C C . PRO A 1 290 ? 18.415 1.443 -39.642 1.00 85.94 290 PRO A C 1
ATOM 2122 O O . PRO A 1 290 ? 19.280 2.208 -39.216 1.00 85.94 290 PRO A O 1
ATOM 2125 N N . GLU A 1 291 ? 17.107 1.657 -39.455 1.00 78.06 291 GLU A N 1
ATOM 2126 C CA . GLU A 1 291 ? 16.546 2.879 -38.855 1.00 78.06 291 GLU A CA 1
ATOM 2127 C C . GLU A 1 291 ? 16.978 3.055 -37.397 1.00 78.06 291 GLU A C 1
ATOM 2129 O O . GLU A 1 291 ? 17.144 4.168 -36.903 1.00 78.06 291 GLU A O 1
ATOM 2134 N N . VAL A 1 292 ? 17.204 1.939 -36.707 1.00 71.88 292 VAL A N 1
ATOM 2135 C CA . VAL A 1 292 ? 17.508 1.914 -35.273 1.00 71.88 292 VAL A CA 1
ATOM 2136 C C . VAL A 1 292 ? 18.980 1.610 -35.001 1.00 71.88 292 VAL A C 1
ATOM 2138 O O . VAL A 1 292 ? 19.409 1.587 -33.846 1.00 71.88 292 VAL A O 1
ATOM 2141 N N . ASN A 1 293 ? 19.789 1.415 -36.049 1.00 81.50 293 ASN A N 1
ATOM 2142 C CA . ASN A 1 293 ? 21.171 0.957 -35.943 1.00 81.50 293 ASN A CA 1
ATOM 2143 C C . ASN A 1 293 ? 22.043 1.866 -35.067 1.00 81.50 293 ASN A C 1
ATOM 2145 O O . ASN A 1 293 ? 22.883 1.361 -34.322 1.00 81.50 293 ASN A O 1
ATOM 2149 N N . ALA A 1 294 ? 21.836 3.185 -35.104 1.00 78.06 294 ALA A N 1
ATOM 2150 C CA . ALA A 1 294 ? 22.567 4.139 -34.261 1.00 78.06 294 ALA A CA 1
ATOM 2151 C C . ALA A 1 294 ? 22.415 3.844 -32.754 1.00 78.06 294 ALA A C 1
ATOM 2153 O O . ALA A 1 294 ? 23.300 4.158 -31.956 1.00 78.06 294 ALA A O 1
ATOM 2154 N N . HIS A 1 295 ? 21.321 3.178 -32.384 1.00 71.31 295 HIS A N 1
ATOM 2155 C CA . HIS A 1 295 ? 20.989 2.795 -31.022 1.00 71.31 295 HIS A CA 1
ATOM 2156 C C . HIS A 1 295 ? 21.261 1.313 -30.734 1.00 71.31 295 HIS A C 1
ATOM 2158 O O . HIS A 1 295 ? 21.267 0.919 -29.576 1.00 71.31 295 HIS A O 1
ATOM 2164 N N . LEU A 1 296 ? 21.537 0.463 -31.725 1.00 75.25 296 LEU A N 1
ATOM 2165 C CA . LEU A 1 296 ? 21.838 -0.952 -31.477 1.00 75.25 296 LEU A CA 1
ATOM 2166 C C . LEU A 1 296 ? 23.252 -1.134 -30.908 1.00 75.25 296 LEU A C 1
ATOM 2168 O O . LEU A 1 296 ? 24.227 -0.675 -31.504 1.00 75.25 296 LEU A O 1
ATOM 2172 N N . ALA A 1 297 ? 23.369 -1.844 -29.786 1.00 78.81 297 ALA A N 1
ATOM 2173 C CA . ALA A 1 297 ? 24.639 -2.324 -29.238 1.00 78.81 297 ALA A CA 1
ATOM 2174 C C . ALA A 1 297 ? 24.935 -3.764 -29.671 1.00 78.81 297 ALA A C 1
ATOM 2176 O O . ALA A 1 297 ? 26.065 -4.067 -30.041 1.00 78.81 297 ALA A O 1
ATOM 2177 N N . SER A 1 298 ? 23.928 -4.637 -29.642 1.00 82.38 298 SER A N 1
ATOM 2178 C CA . SER A 1 298 ? 24.067 -6.050 -29.995 1.00 82.38 298 SER A CA 1
ATOM 2179 C C . SER A 1 298 ? 22.735 -6.661 -30.428 1.00 82.38 298 SER A C 1
ATOM 2181 O O . SER A 1 298 ? 21.664 -6.137 -30.115 1.00 82.38 298 SER A O 1
ATOM 2183 N N . ILE A 1 299 ? 22.811 -7.781 -31.147 1.00 84.31 299 ILE A N 1
ATOM 2184 C CA . ILE A 1 299 ? 21.679 -8.641 -31.497 1.00 84.31 299 ILE A CA 1
ATOM 2185 C C . ILE A 1 299 ? 22.034 -10.080 -31.099 1.00 84.31 299 ILE A C 1
ATOM 2187 O O . ILE A 1 299 ? 23.078 -10.602 -31.484 1.00 84.31 299 ILE A O 1
ATOM 2191 N N . LYS A 1 300 ? 21.174 -10.746 -30.330 1.00 85.56 300 LYS A N 1
ATOM 2192 C CA . LYS A 1 300 ? 21.325 -12.146 -29.919 1.00 85.56 300 LYS A CA 1
ATOM 2193 C C . LYS A 1 300 ? 20.170 -12.980 -30.462 1.00 85.56 300 LYS A C 1
ATOM 2195 O O . LYS A 1 300 ? 19.009 -12.685 -30.189 1.00 85.56 300 LYS A O 1
ATOM 2200 N N . GLN A 1 301 ? 20.491 -14.053 -31.179 1.00 87.50 301 GLN A N 1
ATOM 2201 C CA . GLN A 1 301 ? 19.491 -15.028 -31.608 1.00 87.50 301 GLN A CA 1
ATOM 2202 C C . GLN A 1 301 ? 19.066 -15.915 -30.423 1.00 87.50 301 GLN A C 1
ATOM 2204 O O . GLN A 1 301 ? 19.912 -16.452 -29.707 1.00 87.50 301 GLN A O 1
ATOM 2209 N N . LEU A 1 302 ? 17.758 -16.051 -30.201 1.00 83.06 302 LEU A N 1
ATOM 2210 C CA . LEU A 1 302 ? 17.155 -16.931 -29.199 1.00 83.06 302 LEU A CA 1
ATOM 2211 C C . LEU A 1 302 ? 16.710 -18.256 -29.823 1.00 83.06 302 LEU A C 1
ATOM 2213 O O . LEU A 1 302 ? 16.244 -18.300 -30.963 1.00 83.06 302 LEU A O 1
ATOM 2217 N N . GLY A 1 303 ? 16.787 -19.325 -29.029 1.00 84.00 303 GLY A N 1
ATOM 2218 C CA . GLY A 1 303 ? 16.474 -20.679 -29.480 1.00 84.00 303 GLY A CA 1
ATOM 2219 C C . GLY A 1 303 ? 17.534 -21.230 -30.435 1.00 84.00 303 GLY A C 1
ATOM 2220 O O . GLY A 1 303 ? 18.700 -20.844 -30.377 1.00 84.00 303 GLY A O 1
ATOM 2221 N N . PHE A 1 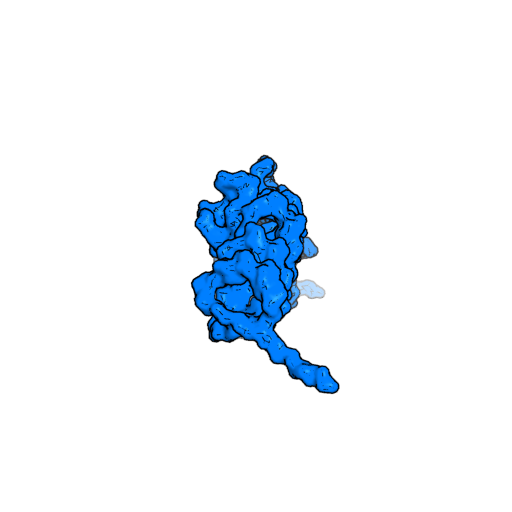304 ? 17.129 -22.149 -31.311 1.00 84.31 304 PHE A N 1
ATOM 2222 C CA . PHE A 1 304 ? 18.009 -22.665 -32.357 1.00 84.31 304 PHE A CA 1
ATOM 2223 C C . PHE A 1 304 ? 18.161 -21.618 -33.462 1.00 84.31 304 PHE A C 1
ATOM 2225 O O . PHE A 1 304 ? 17.184 -21.236 -34.111 1.00 84.31 304 PHE A O 1
ATOM 2232 N N . ALA A 1 305 ? 19.390 -21.143 -33.666 1.00 87.81 305 ALA A N 1
ATOM 2233 C CA . ALA A 1 305 ? 19.699 -20.231 -34.756 1.00 87.81 305 ALA A CA 1
ATOM 2234 C C . ALA A 1 305 ? 19.437 -20.934 -36.098 1.00 87.81 305 ALA A C 1
ATOM 2236 O O . ALA A 1 305 ? 20.022 -21.975 -36.392 1.00 87.81 305 ALA A O 1
ATOM 2237 N N . THR A 1 306 ? 18.547 -20.363 -36.905 1.00 90.94 306 THR A N 1
ATOM 2238 C CA . THR A 1 306 ? 18.282 -20.784 -38.284 1.00 90.94 306 THR A CA 1
ATOM 2239 C C . THR A 1 306 ? 18.799 -19.697 -39.221 1.00 90.94 306 THR A C 1
ATOM 2241 O O . THR A 1 306 ? 18.973 -18.555 -38.776 1.00 90.94 306 THR A O 1
ATOM 2244 N N . PRO A 1 307 ? 19.027 -20.004 -40.509 1.00 93.00 307 PRO A N 1
ATOM 2245 C CA . PRO A 1 307 ? 19.342 -18.975 -41.488 1.00 93.00 307 PRO A CA 1
ATOM 2246 C C . PRO A 1 307 ? 18.308 -17.845 -41.460 1.00 93.00 307 PRO A C 1
ATOM 2248 O O . PRO A 1 307 ? 17.105 -18.095 -41.323 1.00 93.00 307 PRO A O 1
ATOM 2251 N N . LEU A 1 308 ? 18.781 -16.605 -41.571 1.00 93.31 308 LEU A N 1
ATOM 2252 C CA . LEU A 1 308 ? 17.925 -15.437 -41.714 1.00 93.31 308 LEU A CA 1
ATOM 2253 C C . LEU A 1 308 ? 17.333 -15.444 -43.126 1.00 93.31 308 LEU A C 1
ATOM 2255 O O . LEU A 1 308 ? 18.080 -15.380 -44.102 1.00 93.31 308 LEU A O 1
ATOM 2259 N N . ASN A 1 309 ? 16.011 -15.555 -43.237 1.00 92.38 309 ASN A N 1
ATOM 2260 C CA . ASN A 1 309 ? 15.306 -15.661 -44.514 1.00 92.38 309 ASN A CA 1
ATOM 2261 C C . ASN A 1 309 ? 15.014 -14.265 -45.087 1.00 92.38 309 ASN A C 1
ATOM 2263 O O . ASN A 1 309 ? 13.921 -13.735 -44.892 1.00 92.38 309 ASN A O 1
ATOM 2267 N N . ILE A 1 310 ? 16.015 -13.650 -45.722 1.00 91.62 310 ILE A N 1
ATOM 2268 C CA . ILE A 1 310 ? 15.998 -12.249 -46.178 1.00 91.62 310 ILE A CA 1
ATOM 2269 C C . ILE A 1 310 ? 16.610 -12.122 -47.582 1.00 91.62 310 ILE A C 1
ATOM 2271 O O . ILE A 1 310 ? 17.487 -12.899 -47.971 1.00 91.62 310 ILE A O 1
ATOM 2275 N N . SER A 1 311 ? 16.143 -11.154 -48.374 1.00 91.50 311 SER A N 1
ATOM 2276 C CA . SER A 1 311 ? 16.693 -10.885 -49.715 1.00 91.50 311 SER A CA 1
ATOM 2277 C C . SER A 1 311 ? 18.105 -10.282 -49.655 1.00 91.50 311 SER A C 1
ATOM 2279 O O . SER A 1 311 ? 18.567 -9.832 -48.602 1.00 91.50 311 SER A O 1
ATOM 2281 N N . ARG A 1 312 ? 18.812 -10.252 -50.796 1.00 89.75 312 ARG A N 1
ATOM 2282 C CA . ARG A 1 312 ? 20.152 -9.640 -50.874 1.00 89.75 312 ARG A CA 1
ATOM 2283 C C . ARG A 1 312 ? 20.100 -8.143 -50.587 1.00 89.75 312 ARG A C 1
ATOM 2285 O O . ARG A 1 312 ? 21.005 -7.608 -49.954 1.00 89.75 312 ARG A O 1
ATOM 2292 N N . GLU A 1 313 ? 19.041 -7.485 -51.035 1.00 90.94 313 GLU A N 1
ATOM 2293 C CA . GLU A 1 313 ? 18.788 -6.062 -50.850 1.00 90.94 313 GLU A CA 1
ATOM 2294 C C . GLU A 1 313 ? 18.586 -5.742 -49.366 1.00 90.94 313 GLU A C 1
ATOM 2296 O O . GLU A 1 313 ? 19.237 -4.839 -48.843 1.00 90.94 313 GLU A O 1
ATOM 2301 N N . GLN A 1 314 ? 17.768 -6.538 -48.669 1.00 92.88 314 GLN A N 1
ATOM 2302 C CA . GLN A 1 314 ? 17.543 -6.407 -47.226 1.00 92.88 314 GLN A CA 1
ATOM 2303 C C . GLN A 1 314 ? 18.819 -6.677 -46.421 1.00 92.88 314 GLN A C 1
ATOM 2305 O O . GLN A 1 314 ? 19.155 -5.912 -45.518 1.00 92.88 314 GLN A O 1
ATOM 2310 N N . ALA A 1 315 ? 19.575 -7.722 -46.780 1.00 91.69 315 ALA A N 1
ATOM 2311 C CA . ALA A 1 315 ? 20.850 -8.036 -46.136 1.00 91.69 315 ALA A CA 1
ATOM 2312 C C . ALA A 1 315 ? 21.870 -6.898 -46.298 1.00 91.69 315 ALA A C 1
ATOM 2314 O O . ALA A 1 315 ? 22.545 -6.540 -45.337 1.00 91.69 315 ALA A O 1
ATOM 2315 N N . LYS A 1 316 ? 21.944 -6.295 -47.492 1.00 93.00 316 LYS A N 1
ATOM 2316 C CA . LYS A 1 316 ? 22.819 -5.151 -47.771 1.00 93.00 316 LYS A CA 1
ATOM 2317 C C . LYS A 1 316 ? 22.386 -3.898 -47.008 1.00 93.00 316 LYS A C 1
ATOM 2319 O O . LYS A 1 316 ? 23.226 -3.211 -46.441 1.00 93.00 316 LYS A O 1
ATOM 2324 N N . ALA A 1 317 ? 21.088 -3.595 -46.974 1.00 91.12 317 ALA A N 1
ATOM 2325 C CA . ALA A 1 317 ? 20.569 -2.433 -46.252 1.00 91.12 317 ALA A CA 1
ATOM 2326 C C . ALA A 1 317 ? 20.793 -2.547 -44.733 1.00 91.12 317 ALA A C 1
ATOM 2328 O O . ALA A 1 317 ? 21.152 -1.567 -44.081 1.00 91.12 317 ALA A O 1
ATOM 2329 N N . ALA A 1 318 ? 20.623 -3.749 -44.176 1.00 90.75 318 ALA A N 1
ATOM 2330 C CA . ALA A 1 318 ? 20.777 -4.022 -42.751 1.00 90.75 318 ALA A CA 1
ATOM 2331 C C . ALA A 1 318 ? 22.200 -4.415 -42.329 1.00 90.75 318 ALA A C 1
ATOM 2333 O O . ALA A 1 318 ? 22.420 -4.633 -41.138 1.00 90.75 318 ALA A O 1
ATOM 2334 N N . GLU A 1 319 ? 23.173 -4.468 -43.244 1.00 93.75 319 GLU A N 1
ATOM 2335 C CA . GLU A 1 319 ? 24.549 -4.918 -42.980 1.00 93.75 319 GLU A CA 1
ATOM 2336 C C . GLU A 1 319 ? 25.173 -4.283 -41.716 1.00 93.75 319 GLU A C 1
ATOM 2338 O O . GLU A 1 319 ? 25.659 -5.034 -40.861 1.00 93.75 319 GLU A O 1
ATOM 2343 N N . PRO A 1 320 ? 25.087 -2.953 -41.483 1.00 92.75 320 PRO A N 1
ATOM 2344 C CA . PRO A 1 320 ? 25.646 -2.343 -40.275 1.00 92.75 320 PRO A CA 1
ATOM 2345 C C . PRO A 1 320 ? 25.007 -2.855 -38.978 1.00 92.75 320 PRO A C 1
ATOM 2347 O O . PRO A 1 320 ? 25.695 -3.002 -37.970 1.00 92.75 320 PRO A O 1
ATOM 2350 N N . ALA A 1 321 ? 23.706 -3.147 -38.994 1.00 89.31 321 ALA A N 1
ATOM 2351 C CA . ALA A 1 321 ? 22.992 -3.683 -37.841 1.00 89.31 321 ALA A CA 1
ATOM 2352 C C . ALA A 1 321 ? 23.224 -5.192 -37.673 1.00 89.31 321 ALA A C 1
ATOM 2354 O O . ALA A 1 321 ? 23.454 -5.653 -36.557 1.00 89.31 321 ALA A O 1
ATOM 2355 N N . LEU A 1 322 ? 23.226 -5.959 -38.770 1.00 91.88 322 LEU A N 1
ATOM 2356 C CA . LEU A 1 322 ? 23.491 -7.402 -38.766 1.00 91.88 322 LEU A CA 1
ATOM 2357 C C . LEU A 1 322 ? 24.921 -7.719 -38.307 1.00 91.88 322 LEU A C 1
ATOM 2359 O O . LEU A 1 322 ? 25.141 -8.741 -37.660 1.00 91.88 322 LEU A O 1
ATOM 2363 N N . SER A 1 323 ? 25.881 -6.816 -38.541 1.00 92.69 323 SER A N 1
ATOM 2364 C CA . SER A 1 323 ? 27.246 -6.928 -38.000 1.00 92.69 323 SER A CA 1
ATOM 2365 C C . SER A 1 323 ? 27.306 -6.950 -36.464 1.00 92.69 323 SER A C 1
ATOM 2367 O O . SER A 1 323 ? 28.303 -7.380 -35.889 1.00 92.69 323 SER A O 1
ATOM 2369 N N . LYS A 1 324 ? 26.228 -6.525 -35.788 1.00 91.25 324 LYS A N 1
ATOM 2370 C CA . LYS A 1 324 ? 26.098 -6.526 -34.325 1.00 91.25 324 LYS A CA 1
ATOM 2371 C C . LYS A 1 324 ? 25.495 -7.825 -33.781 1.00 91.25 324 LYS A C 1
ATOM 2373 O O . LYS A 1 324 ? 25.266 -7.918 -32.572 1.00 91.25 324 LYS A O 1
ATOM 2378 N N . ILE A 1 325 ? 25.225 -8.822 -34.633 1.00 91.06 325 ILE A N 1
ATOM 2379 C CA . ILE A 1 325 ? 24.835 -10.162 -34.185 1.00 91.06 325 ILE A CA 1
ATOM 2380 C C . ILE A 1 325 ? 26.038 -10.827 -33.507 1.00 91.06 325 ILE A C 1
ATOM 2382 O O . ILE A 1 325 ? 27.071 -11.054 -34.127 1.00 91.06 325 ILE A O 1
ATOM 2386 N N . ILE A 1 326 ? 25.909 -11.159 -32.221 1.00 87.00 326 ILE A N 1
ATOM 2387 C CA . ILE A 1 326 ? 27.027 -11.641 -31.382 1.00 87.00 326 ILE A CA 1
ATOM 2388 C C . ILE A 1 326 ? 27.410 -13.111 -31.623 1.00 87.00 326 ILE A C 1
ATOM 2390 O O . ILE A 1 326 ? 28.217 -13.681 -30.893 1.00 87.00 326 ILE A O 1
ATOM 2394 N N . SER A 1 327 ? 26.793 -13.773 -32.597 1.00 83.50 327 SER A N 1
ATOM 2395 C CA . SER A 1 327 ? 27.005 -15.185 -32.919 1.00 83.50 327 SER A CA 1
ATOM 2396 C C . SER A 1 327 ? 27.085 -15.367 -34.428 1.00 83.50 327 SER A C 1
ATOM 2398 O O . SER A 1 327 ? 26.591 -14.532 -35.184 1.00 83.50 327 SER A O 1
ATOM 2400 N N . ALA A 1 328 ? 27.700 -16.465 -34.875 1.00 84.25 328 ALA A N 1
ATOM 2401 C CA . ALA A 1 328 ? 27.693 -16.802 -36.291 1.00 84.25 328 ALA A CA 1
ATOM 2402 C C . ALA A 1 328 ? 26.242 -16.923 -36.780 1.00 84.25 328 ALA A C 1
ATOM 2404 O O . ALA A 1 328 ? 25.447 -17.665 -36.201 1.00 84.25 328 ALA A O 1
ATOM 2405 N N . TYR A 1 329 ? 25.916 -16.196 -37.843 1.00 91.25 329 TYR A N 1
ATOM 2406 C CA . TYR A 1 329 ? 24.622 -16.259 -38.507 1.00 91.25 329 TYR A CA 1
ATOM 2407 C C . TYR A 1 329 ? 24.829 -16.595 -39.982 1.00 91.25 329 TYR A C 1
ATOM 2409 O O . TYR A 1 329 ? 25.904 -16.393 -40.546 1.00 91.25 329 TYR A O 1
ATOM 2417 N N . SER A 1 330 ? 23.788 -17.128 -40.609 1.00 91.69 330 SER A N 1
ATOM 2418 C CA . SER A 1 330 ? 23.745 -17.340 -42.054 1.00 91.69 330 SER A CA 1
ATOM 2419 C C . SER A 1 330 ? 22.524 -16.641 -42.625 1.00 91.69 330 SER A C 1
ATOM 2421 O O . SER A 1 330 ? 21.550 -16.401 -41.912 1.00 91.69 330 SER A O 1
ATOM 2423 N N . VAL A 1 331 ? 22.587 -16.298 -43.907 1.00 91.75 331 VAL A N 1
ATOM 2424 C CA . VAL A 1 331 ? 21.478 -15.699 -44.649 1.00 91.75 331 VAL A CA 1
ATOM 2425 C C . VAL A 1 331 ? 21.048 -16.680 -45.728 1.00 91.75 331 VAL A C 1
ATOM 2427 O O . VAL A 1 331 ? 21.886 -17.233 -46.440 1.00 91.75 331 VAL A O 1
ATOM 2430 N N . GLN A 1 332 ? 19.744 -16.885 -45.853 1.00 91.81 332 GLN A N 1
ATOM 2431 C CA . GLN A 1 332 ? 19.127 -17.639 -46.932 1.00 91.81 332 GLN A CA 1
ATOM 2432 C C . GLN A 1 332 ? 18.187 -16.703 -47.687 1.00 91.81 332 GLN A C 1
ATOM 2434 O O . GLN A 1 332 ? 17.332 -16.063 -47.083 1.00 91.81 332 GLN A O 1
ATOM 2439 N N . SER A 1 333 ? 18.332 -16.618 -49.009 1.00 84.81 333 SER A N 1
ATOM 2440 C CA . SER A 1 333 ? 17.370 -15.870 -49.818 1.00 84.81 333 SER A CA 1
ATOM 2441 C C . SER A 1 333 ? 16.044 -16.636 -49.905 1.00 84.81 333 SER A C 1
ATOM 2443 O O . SER A 1 333 ? 16.079 -17.852 -50.132 1.00 84.81 333 SER A O 1
ATOM 2445 N N . PRO A 1 334 ? 14.889 -15.956 -49.771 1.00 77.06 334 PRO A N 1
ATOM 2446 C CA . PRO A 1 334 ? 13.591 -16.585 -49.948 1.00 77.06 334 PRO A CA 1
ATOM 2447 C C . PRO A 1 334 ? 13.511 -17.237 -51.326 1.00 77.06 334 PRO A C 1
ATOM 2449 O O . PRO A 1 334 ? 13.880 -16.632 -52.333 1.00 77.06 334 PRO A O 1
ATOM 2452 N N . TYR A 1 335 ? 13.029 -18.476 -51.374 1.00 67.25 335 TYR A N 1
ATOM 2453 C CA . TYR A 1 335 ? 12.739 -19.138 -52.638 1.00 67.25 335 TYR A CA 1
ATOM 2454 C C . TYR A 1 335 ? 11.594 -18.391 -53.330 1.00 67.25 335 TYR A C 1
ATOM 2456 O O . TYR A 1 335 ? 10.457 -18.429 -52.862 1.00 67.25 335 TYR A O 1
ATOM 2464 N N . ILE A 1 336 ? 11.899 -17.705 -54.431 1.00 61.09 336 ILE A N 1
ATOM 2465 C CA . ILE A 1 336 ? 10.888 -17.186 -55.349 1.00 61.09 336 ILE A CA 1
ATOM 2466 C C . ILE A 1 336 ? 10.719 -18.258 -56.431 1.00 61.09 336 ILE A C 1
ATOM 2468 O O . ILE A 1 336 ? 11.628 -18.411 -57.254 1.00 61.09 336 ILE A O 1
ATOM 2472 N N . PRO A 1 337 ? 9.625 -19.047 -56.432 1.00 50.19 337 PRO A N 1
ATOM 2473 C CA . PRO A 1 337 ? 9.343 -19.924 -57.558 1.00 50.19 337 PRO A CA 1
ATOM 2474 C C . PRO A 1 337 ? 9.252 -19.062 -58.814 1.00 50.19 337 PRO A C 1
ATOM 2476 O O . PRO A 1 337 ? 8.558 -18.045 -58.823 1.00 50.19 337 PRO A O 1
ATOM 2479 N N . ALA A 1 338 ? 9.983 -19.451 -59.857 1.00 55.94 338 ALA A N 1
ATOM 2480 C CA . ALA A 1 338 ? 9.896 -18.785 -61.143 1.00 55.94 338 ALA A CA 1
ATOM 2481 C C . ALA A 1 338 ? 8.437 -18.841 -61.613 1.00 55.94 338 ALA A C 1
ATOM 2483 O O . ALA A 1 338 ? 7.889 -19.924 -61.825 1.00 55.94 338 ALA A O 1
ATOM 2484 N N . THR A 1 339 ? 7.799 -17.680 -61.740 1.00 53.84 339 THR A N 1
ATOM 2485 C CA . THR A 1 339 ? 6.584 -17.550 -62.540 1.00 53.84 339 THR A CA 1
ATOM 2486 C C . THR A 1 339 ? 7.008 -17.753 -63.989 1.00 53.84 339 THR A C 1
ATOM 2488 O O . THR A 1 339 ? 7.648 -16.871 -64.563 1.00 53.84 339 THR A O 1
ATOM 2491 N N . TYR A 1 340 ? 6.750 -18.951 -64.511 1.00 45.28 340 TYR A N 1
ATOM 2492 C CA . TYR A 1 340 ? 6.851 -19.263 -65.934 1.00 45.28 340 TYR A CA 1
ATOM 2493 C C . TYR A 1 340 ? 5.683 -18.645 -66.700 1.00 45.28 340 TYR A C 1
ATOM 2495 O O . TYR A 1 340 ? 4.560 -18.639 -66.143 1.00 45.28 340 TYR A O 1
#

Secondary structure (DSSP, 8-state):
----TTS---B----SSS-EEEE-HHHHHHTHHHHTTB-S--EEEEEEE-GGGHHHHHT-TTEEEEEEEE-HHHHHHTHHHHHHTGGGEEEEEE-SSS-EEEE-HHHHHHTHHHHHHHH---TT---PPEEEEEEEHHHHHHTHHHHHHTGGGEEEEEEES--SSPEEE-GGGHHHHTTEES--EEEEE-HHHHHHTHHHHHHHHHHHGGGEEEEEESS-------TTGGGS--SSPB--TTTSS----EEEEE-TTS-GGGHHHH--S--EEEEEEEHHHHHHTGGGHHHHGGGEEEEEEESS---EE--HHHHHHHHHHHTTBSS---EE--------

pLDDT: mean 79.95, std 18.16, range [32.28, 98.0]